Protein 2G2Q (pdb70)

Solvent-accessible surface area: 23350 Å² total

Sequence (337 aa):
KNVLIIFGKPYCSICENVSDAVEELKSEYDILHVDILSFFLKDGDSSRGTLIGNFAAHLSNYIVSIFKYNPQTKQAFVDINKSLDFTKTDKSLVNLEILKSEIEKATYGVWPKNVLIIFGKPYCSICENVSDAVEELKSEYDILHVDILSFFLKDGDSSLGDVKRGTLIGNFAAHLSNYIVSIFKYNPQTKQAFVDINKSLDFTKTDKSLVNLEILKSEIEKATYGVWPPKNVLIIFGKPYCSICENVSDAVEELKSEYDILHVDILSFFLKDGTLIGNFAAHLSNYIVSIFKYNPQTKQAFVDINKSLDFTKTDKSLVNLEILKSEIEKATYGVWP

Secondary structure (P-SEA, 3-state):
cbbbbbbcccccaaaaaaaaaaaaacccbbbbbbbbcccccccccccccaaaaaaaaaacccbbbbbbbbcccccccccccccccccccccccccaaaaaaaaaabbbbbcc/cbbbbbbcccccaaaaaaaaaaaaacccbbbbbbbbcbbbbbcccccccccaaaaaaaaaaaaccccbbbbbbbbccccccccccccccccccccccccaaaaaaaaaaabbbbbbcc/cbbbbbbcccccaaaaaaaaaacccccccbbbbbbbccccccccaaaaaaaaaacccbbbbbbbccccccccccccccccccccccccccaaaaaaaaaaccccccc

Structure (mmCIF, N/CA/C/O backbone):
data_2G2Q
#
_entry.id   2G2Q
#
_cell.length_a   72.594
_cell.length_b   72.594
_cell.length_c   136.726
_cell.angle_alpha   90.00
_cell.angle_beta   90.00
_cell.angle_gamma   90.00
#
_symmetry.space_group_name_H-M   'P 41 21 2'
#
loop_
_entity.id
_entity.type
_entity.pdbx_description
1 polymer Glutaredoxin-2
2 non-polymer 'SULFATE ION'
3 water water
#
loop_
_atom_site.group_PDB
_atom_site.id
_atom_site.type_symbol
_atom_site.label_atom_id
_atom_site.label_alt_id
_atom_site.label_comp_id
_atom_site.label_asym_id
_atom_site.label_entity_id
_atom_site.label_seq_id
_atom_site.pdbx_PDB_ins_code
_atom_site.Cartn_x
_atom_site.Cartn_y
_atom_site.Cartn_z
_atom_site.occupancy
_atom_site.B_iso_or_equiv
_atom_site.auth_seq_id
_atom_site.auth_comp_id
_atom_site.auth_asym_id
_atom_site.auth_atom_id
_atom_site.pdbx_PDB_model_num
ATOM 9 N N . LYS A 1 2 ? 49.022 30.775 58.874 1.00 39.10 2 LYS A N 1
ATOM 10 C CA . LYS A 1 2 ? 47.609 30.430 58.801 1.00 36.95 2 LYS A CA 1
ATOM 11 C C . LYS A 1 2 ? 47.250 29.937 57.412 1.00 35.69 2 LYS A C 1
ATOM 12 O O . LYS A 1 2 ? 47.822 30.358 56.412 1.00 35.79 2 LYS A O 1
ATOM 18 N N . ASN A 1 3 ? 46.327 28.999 57.356 1.00 33.97 3 ASN A N 1
ATOM 19 C CA . ASN A 1 3 ? 45.778 28.615 56.089 1.00 32.42 3 ASN A CA 1
ATOM 20 C C . ASN A 1 3 ? 44.690 29.624 55.719 1.00 31.59 3 ASN A C 1
ATOM 21 O O . ASN A 1 3 ? 44.204 30.368 56.573 1.00 31.44 3 ASN A O 1
ATOM 26 N N . VAL A 1 4 ? 44.330 29.661 54.443 1.00 30.60 4 VAL A N 1
ATOM 27 C CA . VAL A 1 4 ? 43.389 30.641 53.931 1.00 29.74 4 VAL A CA 1
ATOM 28 C C . VAL A 1 4 ? 42.066 29.970 53.535 1.00 29.54 4 VAL A C 1
ATOM 29 O O . VAL A 1 4 ? 42.057 28.990 52.783 1.00 29.60 4 VAL A O 1
ATOM 33 N N . LEU A 1 5 ? 40.959 30.480 54.069 1.00 28.99 5 LEU A N 1
ATOM 34 C CA . LEU A 1 5 ? 39.634 30.159 53.552 1.00 28.85 5 LEU A CA 1
ATOM 35 C C . LEU A 1 5 ? 39.271 31.158 52.453 1.00 29.09 5 LEU A C 1
ATOM 36 O O . LEU A 1 5 ? 39.424 32.368 52.637 1.00 28.85 5 LEU A O 1
ATOM 41 N N . ILE A 1 6 ? 38.821 30.634 51.311 1.00 28.79 6 ILE A N 1
ATOM 42 C CA . ILE A 1 6 ? 38.379 31.453 50.194 1.00 28.59 6 ILE A CA 1
ATOM 43 C C . ILE A 1 6 ? 36.897 31.230 50.011 1.00 28.62 6 ILE A C 1
ATOM 44 O O . ILE A 1 6 ? 36.450 30.118 49.698 1.00 29.02 6 ILE A O 1
ATOM 49 N N . ILE A 1 7 ? 36.140 32.296 50.233 1.00 28.13 7 ILE A N 1
ATOM 50 C CA . ILE A 1 7 ? 34.691 32.274 50.121 1.00 27.39 7 ILE A CA 1
ATOM 51 C C . ILE A 1 7 ? 34.184 32.960 48.837 1.00 27.39 7 ILE A C 1
ATOM 52 O O . ILE A 1 7 ? 34.435 34.137 48.617 1.00 26.81 7 ILE A O 1
ATOM 57 N N . PHE A 1 8 ? 33.480 32.191 48.009 1.00 27.59 8 PHE A N 1
ATOM 58 C CA . PHE A 1 8 ? 32.815 32.683 46.814 1.00 28.03 8 PHE A CA 1
ATOM 59 C C . PHE A 1 8 ? 31.338 32.872 47.078 1.00 28.31 8 PHE A C 1
ATOM 60 O O . PHE A 1 8 ? 30.696 32.014 47.671 1.00 28.38 8 PHE A O 1
ATOM 68 N N . GLY A 1 9 ? 30.794 33.989 46.603 1.00 28.86 9 GLY A N 1
ATOM 69 C CA . GLY A 1 9 ? 29.349 34.238 46.598 1.00 28.50 9 GLY A CA 1
ATOM 70 C C . GLY A 1 9 ? 29.054 35.599 45.982 1.00 28.60 9 GLY A C 1
ATOM 71 O O . GLY A 1 9 ? 29.970 36.346 45.690 1.00 27.91 9 GLY A O 1
ATOM 72 N N . LYS A 1 10 ? 27.778 35.915 45.769 1.00 29.53 10 LYS A N 1
ATOM 73 C CA . LYS A 1 10 ? 27.381 37.276 45.392 1.00 30.70 10 LYS A CA 1
ATOM 74 C C . LYS A 1 10 ? 27.631 38.253 46.526 1.00 31.26 10 LYS A C 1
ATOM 75 O O . LYS A 1 10 ? 27.359 37.940 47.693 1.00 31.56 10 LYS A O 1
ATOM 81 N N . PRO A 1 11 ? 28.165 39.437 46.192 1.00 31.69 11 PRO A N 1
ATOM 82 C CA . PRO A 1 11 ? 28.314 40.483 47.185 1.00 31.88 11 PRO A CA 1
ATOM 83 C C . PRO A 1 11 ? 26.933 41.049 47.521 1.00 32.52 11 PRO A C 1
ATOM 84 O O . PRO A 1 11 ? 26.006 40.967 46.702 1.00 32.53 11 PRO A O 1
ATOM 88 N N . TYR A 1 12 ? 26.802 41.632 48.706 1.00 33.41 12 TYR A N 1
ATOM 89 C CA . TYR A 1 12 ? 25.591 42.350 49.092 1.00 34.59 12 TYR A CA 1
ATOM 90 C C . TYR A 1 12 ? 24.339 41.477 49.088 1.00 34.72 12 TYR A C 1
ATOM 91 O O . TYR A 1 12 ? 23.277 41.897 48.663 1.00 35.01 12 TYR A O 1
ATOM 100 N N . CYS A 1 13 ? 24.472 40.250 49.562 1.00 35.28 13 CYS A N 1
ATOM 101 C CA . CYS A 1 13 ? 23.300 39.443 49.816 1.00 36.74 13 CYS A CA 1
ATOM 102 C C . CYS A 1 13 ? 23.416 38.679 51.133 1.00 36.01 13 CYS A C 1
ATOM 103 O O . CYS A 1 13 ? 24.506 38.308 51.573 1.00 35.13 13 CYS A O 1
ATOM 106 N N . SER A 1 14 ? 22.261 38.477 51.753 1.00 36.15 14 SER A N 1
ATOM 107 C CA . SER A 1 14 ? 22.155 37.937 53.103 1.00 36.44 14 SER A CA 1
ATOM 108 C C . SER A 1 14 ? 22.867 36.603 53.320 1.00 36.36 14 SER A C 1
ATOM 109 O O . SER A 1 14 ? 23.523 36.412 54.346 1.00 36.37 14 SER A O 1
ATOM 112 N N . ILE A 1 15 ? 22.745 35.696 52.356 1.00 36.28 15 ILE A N 1
ATOM 113 C CA . ILE A 1 15 ? 23.255 34.345 52.518 1.00 36.77 15 ILE A CA 1
ATOM 114 C C . ILE A 1 15 ? 24.779 34.345 52.608 1.00 36.87 15 ILE A C 1
ATOM 115 O O . ILE A 1 15 ? 25.345 33.909 53.605 1.00 37.05 15 ILE A O 1
ATOM 120 N N . CYS A 1 16 ? 25.441 34.879 51.596 1.00 37.46 16 CYS A N 1
ATOM 121 C CA . CYS A 1 16 ? 26.893 34.926 51.625 1.00 36.70 16 CYS A CA 1
ATOM 122 C C . CYS A 1 16 ? 27.416 35.762 52.803 1.00 35.58 16 CYS A C 1
ATOM 123 O O . CYS A 1 16 ? 28.405 35.385 53.439 1.00 36.00 16 CYS A O 1
ATOM 126 N N . GLU A 1 17 ? 26.729 36.861 53.113 1.00 34.18 17 GLU A N 1
ATOM 127 C CA . GLU A 1 17 ? 27.020 37.678 54.291 1.00 33.00 17 GLU A CA 1
ATOM 128 C C . GLU A 1 17 ? 26.928 36.932 55.622 1.00 33.07 17 GLU A C 1
ATOM 129 O O . GLU A 1 17 ? 27.828 37.052 56.459 1.00 32.78 17 GLU A O 1
ATOM 135 N N . ASN A 1 18 ? 25.859 36.159 55.826 1.00 32.67 18 ASN A N 1
ATOM 136 C CA . ASN A 1 18 ? 25.753 35.350 57.053 1.00 32.47 18 ASN A CA 1
ATOM 137 C C . ASN A 1 18 ? 26.809 34.256 57.150 1.00 31.41 18 ASN A C 1
ATOM 138 O O . ASN A 1 18 ? 27.325 33.971 58.222 1.00 30.79 18 ASN A O 1
ATOM 143 N N . VAL A 1 19 ? 27.144 33.664 56.019 1.00 31.20 19 VAL A N 1
ATOM 144 C CA . VAL A 1 19 ? 28.217 32.688 55.991 1.00 31.53 19 VAL A CA 1
ATOM 145 C C . VAL A 1 19 ? 29.573 33.332 56.319 1.00 31.77 19 VAL A C 1
ATOM 146 O O . VAL A 1 19 ? 30.265 32.854 57.208 1.00 32.01 19 VAL A O 1
ATOM 150 N N . SER A 1 20 ? 29.929 34.431 55.644 1.00 32.14 20 SER A N 1
ATOM 151 C CA . SER A 1 20 ? 31.151 35.176 55.988 1.00 32.75 20 SER A CA 1
ATOM 152 C C . SER A 1 20 ? 31.213 35.556 57.454 1.00 32.73 20 SER A C 1
ATOM 153 O O . SER A 1 20 ? 32.275 35.452 58.078 1.00 33.28 20 SER A O 1
ATOM 156 N N . ASP A 1 21 ? 30.086 36.016 57.994 1.00 32.61 21 ASP A N 1
ATOM 157 C CA . ASP A 1 21 ? 29.992 36.374 59.403 1.00 32.94 21 ASP A CA 1
ATOM 158 C C . ASP A 1 21 ? 30.395 35.234 60.316 1.00 32.94 21 ASP A C 1
ATOM 159 O O . ASP A 1 21 ? 31.208 35.424 61.219 1.00 32.79 21 ASP A O 1
ATOM 164 N N . ALA A 1 22 ? 29.826 34.055 60.061 1.00 33.05 22 ALA A N 1
ATOM 165 C CA . ALA A 1 22 ? 30.126 32.850 60.818 1.00 33.00 22 ALA A CA 1
ATOM 166 C C . ALA A 1 22 ? 31.600 32.507 60.666 1.00 33.24 22 ALA A C 1
ATOM 167 O O . ALA A 1 22 ? 32.279 32.176 61.642 1.00 33.22 22 ALA A O 1
ATOM 169 N N . VAL A 1 23 ? 32.092 32.604 59.437 1.00 33.42 23 VAL A N 1
ATOM 170 C CA . VAL A 1 23 ? 33.481 32.268 59.152 1.00 34.10 23 VAL A CA 1
ATOM 171 C C . VAL A 1 23 ? 34.464 33.252 59.818 1.00 34.37 23 VAL A C 1
ATOM 172 O O . VAL A 1 23 ? 35.603 32.885 60.122 1.00 34.38 23 VAL A O 1
ATOM 176 N N . GLU A 1 24 ? 34.001 34.473 60.093 1.00 34.74 24 GLU A N 1
ATOM 177 C CA . GLU A 1 24 ? 34.819 35.472 60.793 1.00 35.21 24 GLU A CA 1
ATOM 178 C C . GLU A 1 24 ? 35.175 35.065 62.219 1.00 34.99 24 GLU A C 1
ATOM 179 O O . GLU A 1 24 ? 36.210 35.476 62.750 1.00 34.97 24 GLU A O 1
ATOM 185 N N . GLU A 1 25 ? 34.322 34.256 62.839 1.00 34.79 25 GLU A N 1
ATOM 186 C CA . GLU A 1 25 ? 34.579 33.793 64.199 1.00 34.54 25 GLU A CA 1
ATOM 187 C C . GLU A 1 25 ? 35.769 32.828 64.253 1.00 33.99 25 GLU A C 1
ATOM 188 O O . GLU A 1 25 ? 36.261 32.492 65.321 1.00 34.03 25 GLU A O 1
ATOM 194 N N . LEU A 1 26 ? 36.247 32.422 63.083 1.00 33.83 26 LEU A N 1
ATOM 195 C CA . LEU A 1 26 ? 37.409 31.539 62.972 1.00 33.22 26 LEU A CA 1
ATOM 196 C C . LEU A 1 26 ? 38.669 32.286 62.505 1.00 32.93 26 LEU A C 1
ATOM 197 O O . LEU A 1 26 ? 39.629 31.651 62.064 1.00 33.05 26 LEU A O 1
ATOM 202 N N . LYS A 1 27 ? 38.669 33.619 62.622 1.00 32.78 27 LYS A N 1
ATOM 203 C CA . LYS A 1 27 ? 39.804 34.476 62.185 1.00 32.72 27 LYS A CA 1
ATOM 204 C C . LYS A 1 27 ? 41.126 34.260 62.928 1.00 32.78 27 LYS A C 1
ATOM 205 O O . LYS A 1 27 ? 42.201 34.613 62.421 1.00 32.85 27 LYS A O 1
ATOM 211 N N . SER A 1 28 ? 41.055 33.709 64.133 1.00 32.76 28 SER A N 1
ATOM 212 C CA . SER A 1 28 ? 42.265 33.428 64.878 1.00 33.01 28 SER A CA 1
ATOM 213 C C . SER A 1 28 ? 42.918 32.166 64.320 1.00 32.90 28 SER A C 1
ATOM 214 O O . SER A 1 28 ? 44.050 31.845 64.653 1.00 32.75 28 SER A O 1
ATOM 217 N N . GLU A 1 29 ? 42.198 31.470 63.446 1.00 33.04 29 GLU A N 1
ATOM 218 C CA . GLU A 1 29 ? 42.670 30.213 62.888 1.00 33.27 29 GLU A CA 1
ATOM 219 C C . GLU A 1 29 ? 42.975 30.319 61.393 1.00 32.56 29 GLU A C 1
ATOM 220 O O . GLU A 1 29 ? 43.939 29.727 60.907 1.00 32.72 29 GLU A O 1
ATOM 226 N N . TYR A 1 30 ? 42.160 31.070 60.663 1.00 31.94 30 TYR A N 1
ATOM 227 C CA . TYR A 1 30 ? 42.362 31.203 59.225 1.00 31.37 30 TYR A CA 1
ATOM 228 C C . TYR A 1 30 ? 42.359 32.644 58.769 1.00 31.38 30 TYR A C 1
ATOM 229 O O . TYR A 1 30 ? 41.609 33.471 59.298 1.00 31.04 30 TYR A O 1
ATOM 238 N N . ASP A 1 31 ? 43.200 32.937 57.780 1.00 31.47 31 ASP A N 1
ATOM 239 C CA . ASP A 1 31 ? 43.018 34.128 56.950 1.00 31.72 31 ASP A CA 1
ATOM 240 C C . ASP A 1 31 ? 41.798 33.894 56.046 1.00 31.69 31 ASP A C 1
ATOM 241 O O . ASP A 1 31 ? 41.507 32.764 55.656 1.00 31.43 31 ASP A O 1
ATOM 246 N N . ILE A 1 32 ? 41.084 34.969 55.732 1.00 31.71 32 ILE A N 1
ATOM 247 C CA . ILE A 1 32 ? 39.849 34.889 54.953 1.00 31.47 32 ILE A CA 1
ATOM 248 C C . ILE A 1 32 ? 39.928 35.822 53.751 1.00 31.17 32 ILE A C 1
ATOM 249 O O . ILE A 1 32 ? 40.362 36.976 53.876 1.00 31.02 32 ILE A O 1
ATOM 254 N N . LEU A 1 33 ? 39.523 35.305 52.594 1.00 30.61 33 LEU A N 1
ATOM 255 C CA . LEU A 1 33 ? 39.425 36.100 51.385 1.00 30.77 33 LEU A CA 1
ATOM 256 C C . LEU A 1 33 ? 38.089 35.840 50.728 1.00 30.42 33 LEU A C 1
ATOM 257 O O . LEU A 1 33 ? 37.562 34.717 50.805 1.00 29.93 33 LEU A O 1
ATOM 262 N N . HIS A 1 34 ? 37.568 36.895 50.094 1.00 29.84 34 HIS A N 1
ATOM 263 C CA . HIS A 1 34 ? 36.278 36.902 49.411 1.00 30.05 34 HIS A CA 1
ATOM 264 C C . HIS A 1 34 ? 36.470 37.105 47.938 1.00 29.84 34 HIS A C 1
ATOM 265 O O . HIS A 1 34 ? 37.090 38.086 47.506 1.00 29.34 34 HIS A O 1
ATOM 272 N N . VAL A 1 35 ? 35.925 36.177 47.167 1.00 29.61 35 VAL A N 1
ATOM 273 C CA . VAL A 1 35 ? 35.780 36.395 45.742 1.00 29.72 35 VAL A CA 1
ATOM 274 C C . VAL A 1 35 ? 34.309 36.707 45.505 1.00 29.77 35 VAL A C 1
ATOM 275 O O . VAL A 1 35 ? 33.424 35.923 45.858 1.00 30.25 35 VAL A O 1
ATOM 279 N N . ASP A 1 36 ? 34.051 37.888 44.963 1.00 29.62 36 ASP A N 1
ATOM 280 C CA . ASP A 1 36 ? 32.700 38.274 44.620 1.00 29.68 36 ASP A CA 1
ATOM 281 C C . ASP A 1 36 ? 32.356 37.726 43.255 1.00 29.27 36 ASP A C 1
ATOM 282 O O . ASP A 1 36 ? 33.141 37.843 42.310 1.00 29.55 36 ASP A O 1
ATOM 287 N N . ILE A 1 37 ? 31.182 37.123 43.159 1.00 28.45 37 ILE A N 1
ATOM 288 C CA . ILE A 1 37 ? 30.645 36.730 41.885 1.00 27.82 37 ILE A CA 1
ATOM 289 C C . ILE A 1 37 ? 29.763 37.860 41.395 1.00 27.34 37 ILE A C 1
ATOM 290 O O . ILE A 1 37 ? 28.758 38.164 42.021 1.00 27.19 37 ILE A O 1
ATOM 295 N N . LEU A 1 38 ? 30.139 38.472 40.275 1.00 26.77 38 LEU A N 1
ATOM 296 C CA . LEU A 1 38 ? 29.496 39.705 39.827 1.00 26.41 38 LEU A CA 1
ATOM 297 C C . LEU A 1 38 ? 28.522 39.560 38.667 1.00 25.55 38 LEU A C 1
ATOM 298 O O . LEU A 1 38 ? 27.831 40.507 38.317 1.00 25.73 38 LEU A O 1
ATOM 303 N N . SER A 1 39 ? 28.474 38.396 38.052 1.00 25.22 39 SER A N 1
ATOM 304 C CA . SER A 1 39 ? 27.845 38.307 36.759 1.00 25.20 39 SER A CA 1
ATOM 305 C C . SER A 1 39 ? 27.287 36.940 36.429 1.00 25.50 39 SER A C 1
ATOM 306 O O . SER A 1 39 ? 28.005 35.956 36.486 1.00 24.96 39 SER A O 1
ATOM 309 N N . PHE A 1 40 ? 26.011 36.904 36.046 1.00 26.50 40 PHE A N 1
ATOM 310 C CA . PHE A 1 40 ? 25.322 35.651 35.712 1.00 27.50 40 PHE A CA 1
ATOM 311 C C . PHE A 1 40 ? 24.674 35.756 34.347 1.00 28.18 40 PHE A C 1
ATOM 312 O O . PHE A 1 40 ? 24.172 36.830 33.950 1.00 28.45 40 PHE A O 1
ATOM 320 N N . PHE A 1 41 ? 24.707 34.642 33.616 1.00 28.18 41 PHE A N 1
ATOM 321 C CA . PHE A 1 41 ? 24.112 34.589 32.287 1.00 28.19 41 PHE A CA 1
ATOM 322 C C . PHE A 1 41 ? 23.452 33.225 32.077 1.00 28.26 41 PHE A C 1
ATOM 323 O O . PHE A 1 41 ? 24.103 32.168 32.159 1.00 27.16 41 PHE A O 1
ATOM 331 N N . LEU A 1 42 ? 22.150 33.266 31.826 1.00 28.58 42 LEU A N 1
ATOM 332 C CA . LEU A 1 42 ? 21.395 32.065 31.534 1.00 29.70 42 LEU A CA 1
ATOM 333 C C . LEU A 1 42 ? 21.589 31.729 30.065 1.00 30.47 42 LEU A C 1
ATOM 334 O O . LEU A 1 42 ? 21.096 32.455 29.203 1.00 30.40 42 LEU A O 1
ATOM 339 N N . LYS A 1 43 ? 22.320 30.633 29.814 1.00 32.28 43 LYS A N 1
ATOM 340 C CA . LYS A 1 43 ? 22.753 30.173 28.478 1.00 34.01 43 LYS A CA 1
ATOM 341 C C . LYS A 1 43 ? 21.720 30.419 27.410 1.00 35.04 43 LYS A C 1
ATOM 342 O O . LYS A 1 43 ? 20.539 30.143 27.621 1.00 35.42 43 LYS A O 1
ATOM 348 N N . ASP A 1 44 ? 22.173 30.933 26.265 1.00 36.33 44 ASP A N 1
ATOM 349 C CA . ASP A 1 44 ? 21.280 31.336 25.187 1.00 37.98 44 ASP A CA 1
ATOM 350 C C . ASP A 1 44 ? 20.318 30.215 24.774 1.00 38.76 44 ASP A C 1
ATOM 351 O O . ASP A 1 44 ? 19.128 30.465 24.529 1.00 38.80 44 ASP A O 1
ATOM 356 N N . GLY A 1 45 ? 20.843 28.989 24.702 1.00 39.61 45 GLY A N 1
ATOM 357 C CA . GLY A 1 45 ? 20.068 27.822 24.271 1.00 40.67 45 GLY A CA 1
ATOM 358 C C . GLY A 1 45 ? 18.947 27.449 25.226 1.00 41.26 45 GLY A C 1
ATOM 359 O O . GLY A 1 45 ? 17.833 27.112 24.795 1.00 41.29 45 GLY A O 1
ATOM 360 N N . ASP A 1 46 ? 19.252 27.522 26.521 1.00 41.85 46 ASP A N 1
ATOM 361 C CA . ASP A 1 46 ? 18.293 27.259 27.598 1.00 42.71 46 ASP A CA 1
ATOM 362 C C . ASP A 1 46 ? 17.186 28.309 27.658 1.00 43.41 46 ASP A C 1
ATOM 363 O O . ASP A 1 46 ? 16.070 28.017 28.091 1.00 43.49 46 ASP A O 1
ATOM 368 N N . SER A 1 47 ? 17.505 29.521 27.205 1.00 44.44 47 SER A N 1
ATOM 369 C CA . SER A 1 47 ? 16.545 30.623 27.115 1.00 45.44 47 SER A CA 1
ATOM 370 C C . SER A 1 47 ? 15.539 30.458 25.979 1.00 46.10 47 SER A C 1
ATOM 371 O O . SER A 1 47 ? 14.693 31.333 25.773 1.00 46.39 47 SER A O 1
ATOM 374 N N . SER A 1 48 ? 15.633 29.357 25.232 1.00 47.01 48 SER A N 1
ATOM 375 C CA . SER A 1 48 ? 14.705 29.108 24.118 1.00 47.84 48 SER A CA 1
ATOM 376 C C . SER A 1 48 ? 13.489 28.257 24.494 1.00 48.43 48 SER A C 1
ATOM 377 O O . SER A 1 48 ? 12.484 28.269 23.787 1.00 48.53 48 SER A O 1
ATOM 388 N N . ARG A 1 55 ? 6.599 24.947 31.613 1.00 44.58 55 ARG A N 1
ATOM 389 C CA . ARG A 1 55 ? 5.826 25.725 32.577 1.00 44.71 55 ARG A CA 1
ATOM 390 C C . ARG A 1 55 ? 5.647 27.164 32.082 1.00 44.59 55 ARG A C 1
ATOM 391 O O . ARG A 1 55 ? 4.906 27.425 31.123 1.00 44.27 55 ARG A O 1
ATOM 399 N N . GLY A 1 56 ? 6.323 28.088 32.758 1.00 44.54 56 GLY A N 1
ATOM 400 C CA . GLY A 1 56 ? 6.478 29.463 32.294 1.00 44.45 56 GLY A CA 1
ATOM 401 C C . GLY A 1 56 ? 7.896 29.859 32.639 1.00 44.22 56 GLY A C 1
ATOM 402 O O . GLY A 1 56 ? 8.509 29.241 33.514 1.00 44.28 56 GLY A O 1
ATOM 403 N N . THR A 1 57 ? 8.417 30.883 31.957 1.00 44.06 57 THR A N 1
ATOM 404 C CA . THR A 1 57 ? 9.772 31.401 32.209 1.00 43.50 57 THR A CA 1
ATOM 405 C C . THR A 1 57 ? 9.948 31.916 33.644 1.00 43.00 57 THR A C 1
ATOM 406 O O . THR A 1 57 ? 11.041 32.353 34.034 1.00 42.76 57 THR A O 1
ATOM 410 N N . LEU A 1 58 ? 8.868 31.843 34.426 1.00 42.18 58 LEU A N 1
ATOM 411 C CA . LEU A 1 58 ? 8.931 32.035 35.873 1.00 41.40 58 LEU A CA 1
ATOM 412 C C . LEU A 1 58 ? 10.074 31.202 36.464 1.00 40.76 58 LEU A C 1
ATOM 413 O O . LEU A 1 58 ? 10.654 31.563 37.496 1.00 41.05 58 LEU A O 1
ATOM 418 N N . ILE A 1 59 ? 10.390 30.089 35.798 1.00 39.62 59 ILE A N 1
ATOM 419 C CA . ILE A 1 59 ? 11.493 29.216 36.206 1.00 38.20 59 ILE A CA 1
ATOM 420 C C . ILE A 1 59 ? 12.837 29.861 35.847 1.00 37.04 59 ILE A C 1
ATOM 421 O O . ILE A 1 59 ? 13.848 29.622 36.522 1.00 36.87 59 ILE A O 1
ATOM 426 N N . GLY A 1 60 ? 12.830 30.694 34.803 1.00 35.63 60 GLY A N 1
ATOM 427 C CA . GLY A 1 60 ? 14.000 31.481 34.409 1.00 34.01 60 GLY A CA 1
ATOM 428 C C . GLY A 1 60 ? 14.395 32.480 35.482 1.00 33.45 60 GLY A C 1
ATOM 429 O O . GLY A 1 60 ? 15.550 32.499 35.915 1.00 33.96 60 GLY A O 1
ATOM 430 N N . ASN A 1 61 ? 13.437 33.302 35.917 1.00 32.71 61 ASN A N 1
ATOM 431 C CA . ASN A 1 61 ? 13.620 34.221 37.048 1.00 32.04 61 ASN A CA 1
ATOM 432 C C . ASN A 1 61 ? 14.008 33.463 38.302 1.00 31.78 61 ASN A C 1
ATOM 433 O O . ASN A 1 61 ? 14.808 33.943 39.104 1.00 31.47 61 ASN A O 1
ATOM 438 N N . PHE A 1 62 ? 13.412 32.289 38.482 1.00 31.95 62 PHE A N 1
ATOM 439 C CA . PHE A 1 62 ? 13.731 31.456 39.626 1.00 32.45 62 PHE A CA 1
ATOM 440 C C . PHE A 1 62 ? 15.217 31.116 39.613 1.00 32.25 62 PHE A C 1
ATOM 441 O O . PHE A 1 62 ? 15.932 31.431 40.565 1.00 32.81 62 PHE A O 1
ATOM 449 N N . ALA A 1 63 ? 15.694 30.525 38.520 1.00 32.01 63 ALA A N 1
ATOM 450 C CA . ALA A 1 63 ? 17.129 30.215 38.375 1.00 31.71 63 ALA A CA 1
ATOM 451 C C . ALA A 1 63 ? 18.021 31.444 38.548 1.00 31.25 63 ALA A C 1
ATOM 452 O O . ALA A 1 63 ? 19.139 31.341 39.047 1.00 31.65 63 ALA A O 1
ATOM 454 N N . ALA A 1 64 ? 17.534 32.608 38.143 1.00 30.83 64 ALA A N 1
ATOM 455 C CA . ALA A 1 64 ? 18.280 33.843 38.376 1.00 30.48 64 ALA A CA 1
ATOM 456 C C . ALA A 1 64 ? 18.383 34.104 39.871 1.00 30.44 64 ALA A C 1
ATOM 457 O O . ALA A 1 64 ? 19.467 34.347 40.370 1.00 30.47 64 ALA A O 1
ATOM 459 N N . HIS A 1 65 ? 17.248 33.999 40.563 1.00 30.73 65 HIS A N 1
ATOM 460 C CA . HIS A 1 65 ? 17.111 34.186 42.014 1.00 31.34 65 HIS A CA 1
ATOM 461 C C . HIS A 1 65 ? 17.948 33.211 42.870 1.00 30.52 65 HIS A C 1
ATOM 462 O O . HIS A 1 65 ? 18.369 33.547 43.988 1.00 30.40 65 HIS A O 1
ATOM 469 N N . LEU A 1 66 ? 18.220 32.019 42.349 1.00 29.60 66 LEU A N 1
ATOM 470 C CA . LEU A 1 66 ? 19.090 31.071 43.064 1.00 28.82 66 LEU A CA 1
ATOM 471 C C . LEU A 1 66 ? 20.550 31.530 43.143 1.00 28.52 66 LEU A C 1
ATOM 472 O O . LEU A 1 66 ? 21.321 31.035 43.992 1.00 27.97 66 LEU A O 1
ATOM 477 N N . SER A 1 67 ? 20.927 32.480 42.284 1.00 27.58 67 SER A N 1
ATOM 478 C CA . SER A 1 67 ? 22.262 33.082 42.369 1.00 27.85 67 SER A CA 1
ATOM 479 C C . SER A 1 67 ? 22.551 33.608 43.774 1.00 28.01 67 SER A C 1
ATOM 480 O O . SER A 1 67 ? 23.692 33.665 44.202 1.00 27.85 67 SER A O 1
ATOM 483 N N . ASN A 1 68 ? 21.499 33.995 44.479 1.00 28.87 68 ASN A N 1
ATOM 484 C CA . ASN A 1 68 ? 21.611 34.488 45.852 1.00 29.56 68 ASN A CA 1
ATOM 485 C C . ASN A 1 68 ? 22.017 33.434 46.838 1.00 29.91 68 ASN A C 1
ATOM 486 O O . ASN A 1 68 ? 22.360 33.772 47.959 1.00 30.72 68 ASN A O 1
ATOM 491 N N . TYR A 1 69 ? 21.976 32.169 46.421 1.00 29.87 69 TYR A N 1
ATOM 492 C CA . TYR A 1 69 ? 22.262 31.046 47.313 1.00 30.32 69 TYR A CA 1
ATOM 493 C C . TYR A 1 69 ? 23.481 30.251 46.888 1.00 30.47 69 TYR A C 1
ATOM 494 O O . TYR A 1 69 ? 23.624 29.111 47.292 1.00 30.44 69 TYR A O 1
ATOM 503 N N . ILE A 1 70 ? 24.295 30.824 46.004 1.00 31.20 70 ILE A N 1
ATOM 504 C CA . ILE A 1 70 ? 25.587 30.269 45.651 1.00 31.83 70 ILE A CA 1
ATOM 505 C C . ILE A 1 70 ? 26.549 30.661 46.765 1.00 32.15 70 ILE A C 1
ATOM 506 O O . ILE A 1 70 ? 26.760 31.855 47.033 1.00 31.99 70 ILE A O 1
ATOM 511 N N . VAL A 1 71 ? 27.116 29.673 47.436 1.00 32.47 71 VAL A N 1
ATOM 512 C CA . VAL A 1 71 ? 28.259 29.947 48.306 1.00 32.98 71 VAL A CA 1
ATOM 513 C C . VAL A 1 71 ? 29.177 28.742 48.360 1.00 32.97 71 VAL A C 1
ATOM 514 O O . VAL A 1 71 ? 28.735 27.614 48.579 1.00 33.61 71 VAL A O 1
ATOM 518 N N . SER A 1 72 ? 30.452 28.988 48.110 1.00 32.54 72 SER A N 1
ATOM 519 C CA . SER A 1 72 ? 31.446 27.950 48.172 1.00 32.52 72 SER A CA 1
ATOM 520 C C . SER A 1 72 ? 32.657 28.406 48.968 1.00 31.52 72 SER A C 1
ATOM 521 O O . SER A 1 72 ? 33.103 29.556 48.854 1.00 31.41 72 SER A O 1
ATOM 524 N N . ILE A 1 73 ? 33.191 27.479 49.754 1.00 30.76 73 ILE A N 1
ATOM 525 C CA . ILE A 1 73 ? 34.372 27.698 50.569 1.00 30.09 73 ILE A CA 1
ATOM 526 C C . ILE A 1 73 ? 35.511 26.722 50.190 1.00 29.56 73 ILE A C 1
ATOM 527 O O . ILE A 1 73 ? 35.324 25.507 50.115 1.00 29.05 73 ILE A O 1
ATOM 532 N N . PHE A 1 74 ? 36.683 27.290 49.953 1.00 28.60 74 PHE A N 1
ATOM 533 C CA . PHE A 1 74 ? 37.888 26.529 49.727 1.00 28.60 74 PHE A CA 1
ATOM 534 C C . PHE A 1 74 ? 38.888 26.824 50.837 1.00 28.78 74 PHE A C 1
ATOM 535 O O . PHE A 1 74 ? 38.847 27.875 51.496 1.00 28.60 74 PHE A O 1
ATOM 543 N N . LYS A 1 75 ? 39.796 25.885 51.026 1.00 28.68 75 LYS A N 1
ATOM 544 C CA . LYS A 1 75 ? 40.795 25.987 52.064 1.00 28.79 75 LYS A CA 1
ATOM 545 C C . LYS A 1 75 ? 42.122 25.882 51.330 1.00 28.39 75 LYS A C 1
ATOM 546 O O . LYS A 1 75 ? 42.406 24.867 50.689 1.00 28.78 75 LYS A O 1
ATOM 552 N N . TYR A 1 76 ? 42.907 26.955 51.376 1.00 28.01 76 TYR A N 1
ATOM 553 C CA . TYR A 1 76 ? 44.213 26.984 50.722 1.00 27.25 76 TYR A CA 1
ATOM 554 C C . TYR A 1 76 ? 45.349 26.983 51.745 1.00 27.21 76 TYR A C 1
ATOM 555 O O . TYR A 1 76 ? 45.352 27.781 52.702 1.00 26.78 76 TYR A O 1
ATOM 564 N N . ASN A 1 77 ? 46.324 26.107 51.524 1.00 27.12 77 ASN A N 1
ATOM 565 C CA . ASN A 1 77 ? 47.522 26.083 52.356 1.00 27.04 77 ASN A CA 1
ATOM 566 C C . ASN A 1 77 ? 48.703 26.701 51.636 1.00 27.32 77 ASN A C 1
ATOM 567 O O . ASN A 1 77 ? 49.319 26.051 50.792 1.00 27.82 77 ASN A O 1
ATOM 572 N N . PRO A 1 78 ? 49.078 27.932 52.024 1.00 27.88 78 PRO A N 1
ATOM 573 C CA . PRO A 1 78 ? 50.097 28.733 51.311 1.00 27.51 78 PRO A CA 1
ATOM 574 C C . PRO A 1 78 ? 51.523 28.155 51.399 1.00 27.68 78 PRO A C 1
ATOM 575 O O . PRO A 1 78 ? 52.398 28.471 50.568 1.00 28.17 78 PRO A O 1
ATOM 579 N N . GLN A 1 79 ? 51.761 27.332 52.404 1.00 27.34 79 GLN A N 1
ATOM 580 C CA . GLN A 1 79 ? 53.071 26.738 52.600 1.00 27.21 79 GLN A CA 1
ATOM 581 C C . GLN A 1 79 ? 53.219 25.458 51.773 1.00 27.00 79 GLN A C 1
ATOM 582 O O . GLN A 1 79 ? 54.221 25.275 51.083 1.00 26.80 79 GLN A O 1
ATOM 588 N N . THR A 1 80 ? 52.234 24.562 51.850 1.00 27.17 80 THR A N 1
ATOM 589 C CA . THR A 1 80 ? 52.240 23.359 51.003 1.00 27.41 80 THR A CA 1
ATOM 590 C C . THR A 1 80 ? 51.760 23.626 49.576 1.00 27.87 80 THR A C 1
ATOM 591 O O . THR A 1 80 ? 52.036 22.839 48.682 1.00 27.89 80 THR A O 1
ATOM 595 N N . LYS A 1 81 ? 51.033 24.723 49.371 1.00 28.53 81 LYS A N 1
ATOM 596 C CA . LYS A 1 81 ? 50.480 25.071 48.056 1.00 29.19 81 LYS A CA 1
ATOM 597 C C . LYS A 1 81 ? 49.405 24.068 47.625 1.00 29.49 81 LYS A C 1
ATOM 598 O O . LYS A 1 81 ? 49.252 23.753 46.441 1.00 29.92 81 LYS A O 1
ATOM 604 N N . GLN A 1 82 ? 48.653 23.579 48.611 1.00 29.68 82 GLN A N 1
ATOM 605 C CA . GLN A 1 82 ? 47.616 22.594 48.385 1.00 29.40 82 GLN A CA 1
ATOM 606 C C . GLN A 1 82 ? 46.291 23.231 48.647 1.00 30.05 82 GLN A C 1
ATOM 607 O O . GLN A 1 82 ? 46.199 24.222 49.370 1.00 29.84 82 GLN A O 1
ATOM 621 N N . ALA A 1 84 ? 41.881 22.580 49.219 1.00 31.68 84 ALA A N 1
ATOM 622 C CA . ALA A 1 84 ? 40.853 21.712 49.742 1.00 32.51 84 ALA A CA 1
ATOM 623 C C . ALA A 1 84 ? 39.453 22.247 49.459 1.00 33.22 84 ALA A C 1
ATOM 624 O O . ALA A 1 84 ? 39.203 23.445 49.564 1.00 33.79 84 ALA A O 1
ATOM 626 N N . PHE A 1 85 ? 38.551 21.340 49.090 1.00 34.02 85 PHE A N 1
ATOM 627 C CA . PHE A 1 85 ? 37.140 21.635 48.875 1.00 34.96 85 PHE A CA 1
ATOM 628 C C . PHE A 1 85 ? 36.317 21.427 50.129 1.00 34.37 85 PHE A C 1
ATOM 629 O O . PHE A 1 85 ? 36.098 20.305 50.517 1.00 34.22 85 PHE A O 1
ATOM 637 N N . VAL A 1 86 ? 35.811 22.484 50.746 1.00 34.06 86 VAL A N 1
ATOM 638 C CA . VAL A 1 86 ? 34.967 22.282 51.927 1.00 33.42 86 VAL A CA 1
ATOM 639 C C . VAL A 1 86 ? 33.525 21.853 51.578 1.00 34.14 86 VAL A C 1
ATOM 640 O O . VAL A 1 86 ? 32.870 22.456 50.715 1.00 33.45 86 VAL A O 1
ATOM 644 N N . ASP A 1 87 ? 33.050 20.799 52.255 1.00 34.95 87 ASP A N 1
ATOM 645 C CA . ASP A 1 87 ? 31.677 20.305 52.106 1.00 35.56 87 ASP A CA 1
ATOM 646 C C . ASP A 1 87 ? 30.725 20.916 53.154 1.00 35.92 87 ASP A C 1
ATOM 647 O O . ASP A 1 87 ? 30.469 20.334 54.220 1.00 35.50 87 ASP A O 1
ATOM 652 N N . ILE A 1 88 ? 30.164 22.070 52.800 1.00 36.25 88 ILE A N 1
ATOM 653 C CA . ILE A 1 88 ? 29.431 22.925 53.741 1.00 36.77 88 ILE A CA 1
ATOM 654 C C . ILE A 1 88 ? 27.913 22.717 53.858 1.00 36.81 88 ILE A C 1
ATOM 655 O O . ILE A 1 88 ? 27.282 23.292 54.746 1.00 36.65 88 ILE A O 1
ATOM 660 N N . ASN A 1 89 ? 27.338 21.906 52.975 1.00 37.07 89 ASN A N 1
ATOM 661 C CA . ASN A 1 89 ? 25.887 21.757 52.904 1.00 37.72 89 ASN A CA 1
ATOM 662 C C . ASN A 1 89 ? 25.206 21.410 54.228 1.00 37.69 89 ASN A C 1
ATOM 663 O O . ASN A 1 89 ? 24.190 22.025 54.580 1.00 37.45 89 ASN A O 1
ATOM 668 N N . LYS A 1 90 ? 25.776 20.443 54.958 1.00 37.39 90 LYS A N 1
ATOM 669 C CA . LYS A 1 90 ? 25.208 19.970 56.234 1.00 36.77 90 LYS A CA 1
ATOM 670 C C . LYS A 1 90 ? 25.139 21.041 57.339 1.00 35.61 90 LYS A C 1
ATOM 671 O O . LYS A 1 90 ? 24.355 20.916 58.272 1.00 35.17 90 LYS A O 1
ATOM 677 N N . SER A 1 91 ? 25.964 22.082 57.224 1.00 34.03 91 SER A N 1
ATOM 678 C CA . SER A 1 91 ? 25.945 23.204 58.157 1.00 32.56 91 SER A CA 1
ATOM 679 C C . SER A 1 91 ? 24.948 24.290 57.735 1.00 32.12 91 SER A C 1
ATOM 680 O O . SER A 1 91 ? 24.732 25.259 58.466 1.00 31.60 91 SER A O 1
ATOM 683 N N . LEU A 1 92 ? 24.351 24.122 56.556 1.00 31.36 92 LEU A N 1
ATOM 684 C CA . LEU A 1 92 ? 23.440 25.118 56.002 1.00 31.18 92 LEU A CA 1
ATOM 685 C C . LEU A 1 92 ? 21.980 24.698 56.070 1.00 30.90 92 LEU A C 1
ATOM 686 O O . LEU A 1 92 ? 21.652 23.542 55.835 1.00 30.84 92 LEU A O 1
ATOM 691 N N . ASP A 1 93 ? 21.112 25.653 56.397 1.00 30.57 93 ASP A N 1
ATOM 692 C CA . ASP A 1 93 ? 19.671 25.469 56.277 1.00 30.32 93 ASP A CA 1
ATOM 693 C C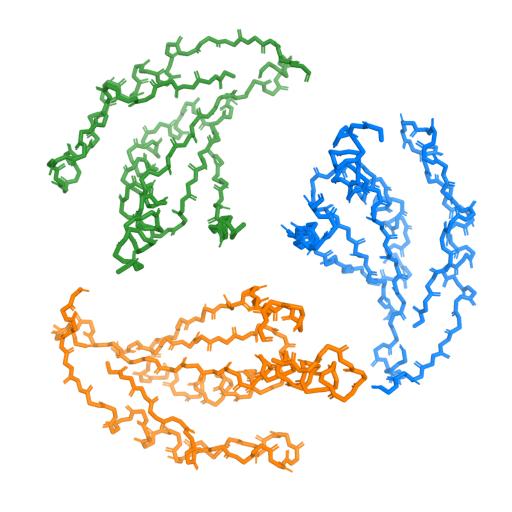 . ASP A 1 93 ? 19.032 26.730 55.685 1.00 29.88 93 ASP A C 1
ATOM 694 O O . ASP A 1 93 ? 18.675 27.656 56.422 1.00 29.38 93 ASP A O 1
ATOM 699 N N . PHE A 1 94 ? 18.873 26.748 54.363 1.00 29.61 94 PHE A N 1
ATOM 700 C CA . PHE A 1 94 ? 18.329 27.924 53.656 1.00 29.92 94 PHE A CA 1
ATOM 701 C C . PHE A 1 94 ? 16.834 28.245 53.952 1.00 30.70 94 PHE A C 1
ATOM 702 O O . PHE A 1 94 ? 16.304 29.281 53.488 1.00 30.33 94 PHE A O 1
ATOM 710 N N . THR A 1 95 ? 16.162 27.365 54.700 1.00 31.17 95 THR A N 1
ATOM 711 C CA . THR A 1 95 ? 14.787 27.630 55.152 1.00 32.33 95 THR A CA 1
ATOM 712 C C . THR A 1 95 ? 14.773 28.621 56.314 1.00 33.39 95 THR A C 1
ATOM 713 O O . THR A 1 95 ? 13.710 28.997 56.784 1.00 33.53 95 THR A O 1
ATOM 717 N N . LYS A 1 96 ? 15.956 29.055 56.751 1.00 34.97 96 LYS A N 1
ATOM 718 C CA . LYS A 1 96 ? 16.093 29.956 57.900 1.00 36.52 96 LYS A CA 1
ATOM 719 C C . LYS A 1 96 ? 16.495 31.366 57.484 1.00 37.80 96 LYS A C 1
ATOM 720 O O . LYS A 1 96 ? 17.206 31.546 56.484 1.00 38.29 96 LYS A O 1
ATOM 726 N N . THR A 1 97 ? 16.056 32.358 58.265 1.00 39.36 97 THR A N 1
ATOM 727 C CA . THR A 1 97 ? 16.465 33.762 58.067 1.00 40.82 97 THR A CA 1
ATOM 728 C C . THR A 1 97 ? 16.996 34.446 59.337 1.00 41.70 97 THR A C 1
ATOM 729 O O . THR A 1 97 ? 16.286 35.246 59.972 1.00 42.00 97 THR A O 1
ATOM 733 N N . ASP A 1 98 ? 18.228 34.090 59.712 1.00 42.40 98 ASP A N 1
ATOM 734 C CA . ASP A 1 98 ? 19.071 34.854 60.661 1.00 43.01 98 ASP A CA 1
ATOM 735 C C . ASP A 1 98 ? 20.435 34.181 60.831 1.00 42.98 98 ASP A C 1
ATOM 736 O O . ASP A 1 98 ? 21.065 33.816 59.838 1.00 43.01 98 ASP A O 1
ATOM 741 N N . LYS A 1 99 ? 20.901 34.033 62.068 1.00 43.05 99 LYS A N 1
ATOM 742 C CA . LYS A 1 99 ? 22.163 33.334 62.322 1.00 42.72 99 LYS A CA 1
ATOM 743 C C . LYS A 1 99 ? 21.989 31.846 62.020 1.00 42.16 99 LYS A C 1
ATOM 744 O O . LYS A 1 99 ? 22.827 31.245 61.331 1.00 42.26 99 LYS A O 1
ATOM 750 N N . SER A 1 100 ? 20.883 31.284 62.529 1.00 41.05 100 SER A N 1
ATOM 751 C CA . SER A 1 100 ? 20.463 29.882 62.330 1.00 40.00 100 SER A CA 1
ATOM 752 C C . SER A 1 100 ? 20.575 29.319 60.904 1.00 38.76 100 SER A C 1
ATOM 753 O O . SER A 1 100 ? 20.414 28.121 60.689 1.00 38.35 100 SER A O 1
ATOM 756 N N . LEU A 1 101 ? 20.796 30.206 59.943 1.00 37.63 101 LEU A N 1
ATOM 757 C CA . LEU A 1 101 ? 21.143 29.842 58.586 1.00 36.84 101 LEU A CA 1
ATOM 758 C C . LEU A 1 101 ? 22.442 29.014 58.581 1.00 36.50 101 LEU A C 1
ATOM 759 O O . LEU A 1 101 ? 22.590 28.064 57.800 1.00 35.52 101 LEU A O 1
ATOM 764 N N . VAL A 1 102 ? 23.377 29.410 59.449 1.00 36.24 102 VAL A N 1
ATOM 765 C CA . VAL A 1 102 ? 24.658 28.739 59.594 1.00 35.96 102 VAL A CA 1
ATOM 766 C C . VAL A 1 102 ? 24.802 28.168 61.002 1.00 35.41 102 VAL A C 1
ATOM 767 O O . VAL A 1 102 ? 24.490 28.823 62.003 1.00 35.85 102 VAL A O 1
ATOM 771 N N . ASN A 1 103 ? 25.260 26.929 61.062 1.00 34.38 103 ASN A N 1
ATOM 772 C CA . ASN A 1 103 ? 25.618 26.299 62.307 1.00 33.30 103 ASN A CA 1
ATOM 773 C C . ASN A 1 103 ? 27.142 26.225 62.358 1.00 33.01 103 ASN A C 1
ATOM 774 O O . ASN A 1 103 ? 27.763 25.455 61.621 1.00 32.91 103 ASN A O 1
ATOM 779 N N . LEU A 1 104 ? 27.734 27.056 63.208 1.00 32.40 104 LEU A N 1
ATOM 780 C CA . LEU A 1 104 ? 29.172 27.267 63.237 1.00 31.95 104 LEU A CA 1
ATOM 781 C C . LEU A 1 104 ? 29.920 25.970 63.558 1.00 31.74 104 LEU A C 1
ATOM 782 O O . LEU A 1 104 ? 30.922 25.630 62.918 1.00 31.42 104 LEU A O 1
ATOM 787 N N . GLU A 1 105 ? 29.420 25.236 64.540 1.00 31.22 105 GLU A N 1
ATOM 788 C CA . GLU A 1 105 ? 30.114 24.046 65.008 1.00 31.09 105 GLU A CA 1
ATOM 789 C C . GLU A 1 105 ? 30.235 22.974 63.915 1.00 30.36 105 GLU A C 1
ATOM 790 O O . GLU A 1 105 ? 31.248 22.278 63.838 1.00 29.91 105 GLU A O 1
ATOM 796 N N . ILE A 1 106 ? 29.220 22.862 63.058 1.00 29.65 106 ILE A N 1
ATOM 797 C CA . ILE A 1 106 ? 29.287 21.926 61.933 1.00 28.96 106 ILE A CA 1
ATOM 798 C C . ILE A 1 106 ? 30.188 22.487 60.835 1.00 28.99 106 ILE A C 1
ATOM 799 O O . ILE A 1 106 ? 30.959 21.747 60.213 1.00 28.75 106 ILE A O 1
ATOM 804 N N . LEU A 1 107 ? 30.103 23.796 60.619 1.00 28.66 107 LEU A N 1
ATOM 805 C CA . LEU A 1 107 ? 30.935 24.451 59.627 1.00 28.86 107 LEU A CA 1
ATOM 806 C C . LEU A 1 107 ? 32.418 24.338 60.010 1.00 29.29 107 LEU A C 1
ATOM 807 O O . LEU A 1 107 ? 33.251 24.015 59.166 1.00 28.71 107 LEU A O 1
ATOM 812 N N . LYS A 1 108 ? 32.733 24.580 61.284 1.00 29.72 108 LYS A N 1
ATOM 813 C CA . LYS A 1 108 ? 34.094 24.418 61.766 1.00 30.55 108 LYS A CA 1
ATOM 814 C C . LYS A 1 108 ? 34.627 23.008 61.470 1.00 30.77 108 LYS A C 1
ATOM 815 O O . LYS A 1 108 ? 35.709 22.865 60.879 1.00 31.05 108 LYS A O 1
ATOM 821 N N . SER A 1 109 ? 33.865 21.986 61.871 1.00 30.62 109 SER A N 1
ATOM 822 C CA . SER A 1 109 ? 34.214 20.586 61.600 1.00 30.71 109 SER A CA 1
ATOM 823 C C . SER A 1 109 ? 34.489 20.344 60.122 1.00 30.94 109 SER A C 1
ATOM 824 O O . SER A 1 109 ? 35.516 19.754 59.779 1.00 30.99 109 SER A O 1
ATOM 827 N N . GLU A 1 110 ? 33.563 20.778 59.261 1.00 30.63 110 GLU A N 1
ATOM 828 C CA . GLU A 1 110 ? 33.660 20.523 57.828 1.00 31.17 110 GLU A CA 1
ATOM 829 C C . GLU A 1 110 ? 34.903 21.184 57.224 1.00 30.80 110 GLU A C 1
ATOM 830 O O . GLU A 1 110 ? 35.563 20.609 56.340 1.00 31.00 110 GLU A O 1
ATOM 836 N N . ILE A 1 111 ? 35.213 22.392 57.699 1.00 30.17 111 ILE A N 1
ATOM 837 C CA . ILE A 1 111 ? 36.395 23.119 57.249 1.00 30.01 111 ILE A CA 1
ATOM 838 C C . ILE A 1 111 ? 37.660 22.397 57.729 1.00 30.14 111 ILE A C 1
ATOM 839 O O . ILE A 1 111 ? 38.658 22.321 57.020 1.00 29.89 111 ILE A O 1
ATOM 844 N N . GLU A 1 112 ? 37.608 21.870 58.940 1.00 30.26 112 GLU A N 1
ATOM 845 C CA . GLU A 1 112 ? 38.784 21.259 59.509 1.00 31.48 112 GLU A CA 1
ATOM 846 C C . GLU A 1 112 ? 39.118 19.897 58.914 1.00 31.03 112 GLU A C 1
ATOM 847 O O . GLU A 1 112 ? 40.282 19.546 58.832 1.00 31.25 112 GLU A O 1
ATOM 853 N N . LYS A 1 113 ? 38.101 19.170 58.465 1.00 31.08 113 LYS A N 1
ATOM 854 C CA . LYS A 1 113 ? 38.252 17.816 57.907 1.00 31.05 113 LYS A CA 1
ATOM 855 C C . LYS A 1 113 ? 38.522 17.807 56.401 1.00 30.35 113 LYS A C 1
ATOM 856 O O . LYS A 1 113 ? 38.860 16.777 55.836 1.00 30.40 113 LYS A O 1
ATOM 862 N N . ALA A 1 114 ? 38.334 18.942 55.747 1.00 30.24 114 ALA A N 1
ATOM 863 C CA . ALA A 1 114 ? 38.508 19.036 54.304 1.00 29.98 114 ALA A CA 1
ATOM 864 C C . ALA A 1 114 ? 39.938 18.628 53.903 1.00 30.02 114 ALA A C 1
ATOM 865 O O . ALA A 1 114 ? 40.906 19.187 54.397 1.00 29.59 114 ALA A O 1
ATOM 867 N N . THR A 1 115 ? 40.051 17.654 53.008 1.00 30.62 115 THR A N 1
ATOM 868 C CA . THR A 1 115 ? 41.343 17.088 52.641 1.00 31.58 115 THR A CA 1
ATOM 869 C C . THR A 1 115 ? 42.043 17.845 51.531 1.00 32.20 115 THR A C 1
ATOM 870 O O . THR A 1 115 ? 41.415 18.265 50.574 1.00 33.09 115 THR A O 1
ATOM 874 N N . TYR A 1 116 ? 43.356 17.989 51.663 1.00 33.06 116 TYR A N 1
ATOM 875 C CA . TYR A 1 116 ? 44.193 18.690 50.685 1.00 33.92 116 TYR A CA 1
ATOM 876 C C . TYR A 1 116 ? 44.582 17.867 49.471 1.00 35.40 116 TYR A C 1
ATOM 877 O O . TYR A 1 116 ? 44.744 16.650 49.559 1.00 35.26 116 TYR A O 1
ATOM 886 N N . GLY A 1 117 ? 44.759 18.565 48.348 1.00 37.47 117 GLY A N 1
ATOM 887 C CA . GLY A 1 117 ? 45.327 17.992 47.138 1.00 39.58 117 GLY A CA 1
ATOM 888 C C . GLY A 1 117 ? 45.924 19.024 46.205 1.00 41.75 117 GLY A C 1
ATOM 889 O O . GLY A 1 117 ? 45.685 20.239 46.329 1.00 41.53 117 GLY A O 1
ATOM 890 N N . VAL A 1 118 ? 46.723 18.533 45.267 1.00 44.29 118 VAL A N 1
ATOM 891 C CA . VAL A 1 118 ? 47.121 19.318 44.093 1.00 46.86 118 VAL A CA 1
ATOM 892 C C . VAL A 1 118 ? 46.177 18.915 42.949 1.00 48.32 118 VAL A C 1
ATOM 893 O O . VAL A 1 118 ? 46.105 17.725 42.579 1.00 48.98 118 VAL A O 1
ATOM 897 N N . TRP A 1 119 ? 45.444 19.897 42.421 1.00 49.75 119 TRP A N 1
ATOM 898 C CA . TRP A 1 119 ? 44.569 19.700 41.252 1.00 51.26 119 TRP A CA 1
ATOM 899 C C . TRP A 1 119 ? 45.229 20.302 40.019 1.00 52.08 119 TRP A C 1
ATOM 900 O O . TRP A 1 119 ? 45.589 21.485 40.039 1.00 52.31 119 TRP A O 1
ATOM 911 N N . PRO A 1 120 ? 45.419 19.490 38.951 1.00 53.03 120 PRO A N 1
ATOM 912 C CA . PRO A 1 120 ? 46.083 19.965 37.722 1.00 53.45 120 PRO A CA 1
ATOM 913 C C . PRO A 1 120 ? 45.217 20.943 36.918 1.00 53.92 120 PRO A C 1
ATOM 914 O O . PRO A 1 120 ? 45.610 22.100 36.703 1.00 54.29 120 PRO A O 1
ATOM 926 N N . LYS B 1 2 ? 56.529 63.579 33.072 1.00 39.44 2 LYS B N 1
ATOM 927 C CA . LYS B 1 2 ? 56.592 62.151 32.721 1.00 37.65 2 LYS B CA 1
ATOM 928 C C . LYS B 1 2 ? 55.405 61.744 31.872 1.00 35.86 2 LYS B C 1
ATOM 929 O O . LYS B 1 2 ? 54.277 62.164 32.126 1.00 35.91 2 LYS B O 1
ATOM 935 N N . ASN B 1 3 ? 55.653 60.934 30.853 1.00 33.81 3 ASN B N 1
ATOM 936 C CA . ASN B 1 3 ? 54.542 60.365 30.104 1.00 31.76 3 ASN B CA 1
ATOM 937 C C . ASN B 1 3 ? 53.861 59.238 30.894 1.00 31.14 3 ASN B C 1
ATOM 938 O O . ASN B 1 3 ? 54.361 58.795 31.944 1.00 30.30 3 ASN B O 1
ATOM 943 N N . VAL B 1 4 ? 52.698 58.809 30.412 1.00 30.06 4 VAL B N 1
ATOM 944 C CA . VAL B 1 4 ? 51.855 57.922 31.184 1.00 29.17 4 VAL B CA 1
ATOM 945 C C . VAL B 1 4 ? 51.753 56.582 30.458 1.00 29.42 4 VAL B C 1
ATOM 946 O O . VAL B 1 4 ? 51.460 56.550 29.269 1.00 29.37 4 VAL B O 1
ATOM 950 N N . LEU B 1 5 ? 52.038 55.488 31.157 1.00 28.83 5 LEU B N 1
ATOM 951 C CA . LEU B 1 5 ? 51.759 54.193 30.596 1.00 29.15 5 LEU B CA 1
ATOM 952 C C . LEU B 1 5 ? 50.425 53.687 31.146 1.00 29.34 5 LEU B C 1
ATOM 953 O O . LEU B 1 5 ? 50.129 53.830 32.344 1.00 28.95 5 LEU B O 1
ATOM 958 N N . ILE B 1 6 ? 49.606 53.151 30.243 1.00 29.37 6 ILE B N 1
ATOM 959 C CA . ILE B 1 6 ? 48.343 52.513 30.616 1.00 29.36 6 ILE B CA 1
ATOM 960 C C . ILE B 1 6 ? 48.405 51.050 30.202 1.00 29.19 6 ILE B C 1
ATOM 961 O O . ILE B 1 6 ? 48.665 50.719 29.036 1.00 29.24 6 ILE B O 1
ATOM 966 N N . ILE B 1 7 ? 48.203 50.200 31.203 1.00 28.98 7 ILE B N 1
ATOM 967 C CA . ILE B 1 7 ? 48.325 48.753 31.103 1.00 28.23 7 ILE B CA 1
ATOM 968 C C . ILE B 1 7 ? 46.971 48.151 31.398 1.00 28.02 7 ILE B C 1
ATOM 969 O O . ILE B 1 7 ? 46.416 48.374 32.473 1.00 27.61 7 ILE B O 1
ATOM 974 N N . PHE B 1 8 ? 46.490 47.376 30.427 1.00 28.12 8 PHE B N 1
ATOM 975 C CA . PHE B 1 8 ? 45.257 46.621 30.443 1.00 28.14 8 PHE B CA 1
ATOM 976 C C . PHE B 1 8 ? 45.619 45.166 30.526 1.00 29.02 8 PHE B C 1
ATOM 977 O O . PHE B 1 8 ? 46.376 44.670 29.696 1.00 30.08 8 PHE B O 1
ATOM 985 N N . GLY B 1 9 ? 45.065 44.466 31.506 1.00 29.33 9 GLY B N 1
ATOM 986 C CA . GLY B 1 9 ? 45.252 43.041 31.602 1.00 29.10 9 GLY B CA 1
ATOM 987 C C . GLY B 1 9 ? 44.288 42.483 32.621 1.00 29.68 9 GLY B C 1
ATOM 988 O O . GLY B 1 9 ? 43.648 43.237 33.380 1.00 29.83 9 GLY B O 1
ATOM 989 N N . LYS B 1 10 ? 44.187 41.161 32.618 1.00 29.61 10 LYS B N 1
ATOM 990 C CA . LYS B 1 10 ? 43.454 40.402 33.605 1.00 30.40 10 LYS B CA 1
ATOM 991 C C . LYS B 1 10 ? 44.201 40.411 34.945 1.00 30.68 10 LYS B C 1
ATOM 992 O O . LYS B 1 10 ? 45.396 40.106 35.007 1.00 31.17 10 LYS B O 1
ATOM 998 N N . PRO B 1 11 ? 43.496 40.732 36.037 1.00 30.96 11 PRO B N 1
ATOM 999 C CA . PRO B 1 11 ? 44.173 40.775 37.322 1.00 30.88 11 PRO B CA 1
ATOM 1000 C C . PRO B 1 11 ? 44.461 39.362 37.815 1.00 31.30 11 PRO B C 1
ATOM 1001 O O . PRO B 1 11 ? 43.800 38.402 37.387 1.00 31.03 11 PRO B O 1
ATOM 1005 N N . TYR B 1 12 ? 45.451 39.237 38.693 1.00 31.84 12 TYR B N 1
ATOM 1006 C CA . TYR B 1 12 ? 45.847 37.946 39.231 1.00 33.00 12 TYR B CA 1
ATOM 1007 C C . TYR B 1 12 ? 46.218 36.861 38.212 1.00 33.49 12 TYR B C 1
ATOM 1008 O O . TYR B 1 12 ? 45.805 35.709 38.351 1.00 33.34 12 TYR B O 1
ATOM 1017 N N . CYS B 1 13 ? 47.001 37.218 37.206 1.00 34.07 13 CYS B N 1
ATOM 1018 C CA . CYS B 1 13 ? 47.745 36.196 36.479 1.00 35.54 13 CYS B CA 1
ATOM 1019 C C . CYS B 1 13 ? 49.176 36.624 36.202 1.00 35.28 13 CYS B C 1
ATOM 1020 O O . CYS B 1 13 ? 49.446 37.791 35.888 1.00 35.32 13 CYS B O 1
ATOM 1023 N N . SER B 1 14 ? 50.071 35.649 36.329 1.00 35.39 14 SER B N 1
ATOM 1024 C CA . SER B 1 14 ? 51.512 35.840 36.306 1.00 35.99 14 SER B CA 1
ATOM 1025 C C . SER B 1 14 ? 51.999 36.746 35.176 1.00 35.79 14 SER B C 1
ATOM 1026 O O . SER B 1 14 ? 52.811 37.644 35.386 1.00 35.12 14 SER B O 1
ATOM 1029 N N . ILE B 1 15 ? 51.455 36.518 33.990 1.00 36.25 15 ILE B N 1
ATOM 1030 C CA . ILE B 1 15 ? 51.858 37.217 32.773 1.00 36.68 15 ILE B CA 1
ATOM 1031 C C . ILE B 1 15 ? 51.697 38.714 32.929 1.00 36.36 15 ILE B C 1
ATOM 1032 O O . ILE B 1 15 ? 52.645 39.478 32.762 1.00 36.42 15 ILE B O 1
ATOM 1037 N N . CYS B 1 16 ? 50.488 39.117 33.278 1.00 36.10 16 CYS B N 1
ATOM 1038 C CA . CYS B 1 16 ? 50.178 40.506 33.470 1.00 35.02 16 CYS B CA 1
ATOM 1039 C C . CYS B 1 16 ? 50.982 41.103 34.623 1.00 33.77 16 CYS B C 1
ATOM 1040 O O . CYS B 1 16 ? 51.486 42.229 34.540 1.00 33.36 16 CYS B O 1
ATOM 1043 N N . GLU B 1 17 ? 51.120 40.327 35.684 1.00 32.69 17 GLU B N 1
ATOM 1044 C CA . GLU B 1 17 ? 51.901 40.739 36.834 1.00 31.75 17 GLU B CA 1
ATOM 1045 C C . GLU B 1 17 ? 53.384 40.935 36.509 1.00 31.64 17 GLU B C 1
ATOM 1046 O O . GLU B 1 17 ? 54.009 41.874 37.005 1.00 31.24 17 GLU B O 1
ATOM 1052 N N . ASN B 1 18 ? 53.933 40.068 35.660 1.00 31.20 18 ASN B N 1
ATOM 1053 C CA . ASN B 1 18 ? 55.330 40.177 35.237 1.00 30.80 18 ASN B CA 1
ATOM 1054 C C . ASN B 1 18 ? 55.585 41.396 34.369 1.00 30.74 18 ASN B C 1
ATOM 1055 O O . ASN B 1 18 ? 56.630 42.049 34.504 1.00 31.00 18 ASN B O 1
ATOM 1060 N N . VAL B 1 19 ? 54.635 41.711 33.493 1.00 30.18 19 VAL B N 1
ATOM 1061 C CA . VAL B 1 19 ? 54.752 42.882 32.630 1.00 30.21 19 VAL B CA 1
ATOM 1062 C C . VAL B 1 19 ? 54.635 44.189 33.427 1.00 30.45 19 VAL B C 1
ATOM 1063 O O . VAL B 1 19 ? 55.371 45.134 33.175 1.00 30.68 19 VAL B O 1
ATOM 1067 N N . SER B 1 20 ? 53.721 44.233 34.390 1.00 30.60 20 SER B N 1
ATOM 1068 C CA . SER B 1 20 ? 53.596 45.383 35.283 1.00 30.73 20 SER B CA 1
ATOM 1069 C C . SER B 1 20 ? 54.874 45.622 36.057 1.00 30.62 20 SER B C 1
ATOM 1070 O O . SER B 1 20 ? 55.349 46.755 36.116 1.00 30.33 20 SER B O 1
ATOM 1073 N N . ASP B 1 21 ? 55.407 44.559 36.656 1.00 30.70 21 ASP B N 1
ATOM 1074 C CA . ASP B 1 21 ? 56.644 44.649 37.426 1.00 31.51 21 ASP B CA 1
ATOM 1075 C C . ASP B 1 21 ? 57.800 45.189 36.605 1.00 31.54 21 ASP B C 1
ATOM 1076 O O . ASP B 1 21 ? 58.536 46.037 37.089 1.00 31.80 21 ASP B O 1
ATOM 1081 N N . ALA B 1 22 ? 57.941 44.702 35.372 1.00 31.64 22 ALA B N 1
ATOM 1082 C CA . ALA B 1 22 ? 58.918 45.231 34.430 1.00 31.67 22 ALA B CA 1
ATOM 1083 C C . ALA B 1 22 ? 58.672 46.718 34.174 1.00 31.92 22 ALA B C 1
ATOM 1084 O O . ALA B 1 22 ? 59.588 47.523 34.279 1.00 32.46 22 ALA B O 1
ATOM 1086 N N . VAL B 1 23 ? 57.439 47.083 33.859 1.00 32.11 23 VAL B N 1
ATOM 1087 C CA . VAL B 1 23 ? 57.083 48.484 33.634 1.00 32.58 23 VAL B CA 1
ATOM 1088 C C . VAL B 1 23 ? 57.341 49.345 34.880 1.00 32.93 23 VAL B C 1
ATOM 1089 O O . VAL B 1 23 ? 57.827 50.471 34.779 1.00 33.18 23 VAL B O 1
ATOM 1093 N N . GLU B 1 24 ? 57.041 48.795 36.055 1.00 33.17 24 GLU B N 1
ATOM 1094 C CA . GLU B 1 24 ? 57.182 49.511 37.318 1.00 33.37 24 GLU B CA 1
ATOM 1095 C C . GLU B 1 24 ? 58.634 49.943 37.623 1.00 33.23 24 GLU B C 1
ATOM 1096 O O . GLU B 1 24 ? 58.874 50.875 38.394 1.00 33.07 24 GLU B O 1
ATOM 1102 N N . GLU B 1 25 ? 59.587 49.270 36.991 1.00 32.99 25 GLU B N 1
ATOM 1103 C CA . GLU B 1 25 ? 60.997 49.655 37.024 1.00 33.04 25 GLU B CA 1
ATOM 1104 C C . GLU B 1 25 ? 61.329 50.944 36.247 1.00 32.61 25 GLU B C 1
ATOM 1105 O O . GLU B 1 25 ? 62.390 51.520 36.423 1.00 32.44 25 GLU B O 1
ATOM 1111 N N . LEU B 1 26 ? 60.418 51.385 35.388 1.00 32.44 26 LEU B N 1
ATOM 1112 C CA . LEU B 1 26 ? 60.617 52.591 34.581 1.00 31.86 26 LEU B CA 1
ATOM 1113 C C . LEU B 1 26 ? 59.874 53.783 35.193 1.00 31.88 26 LEU B C 1
ATOM 1114 O O . LEU B 1 26 ? 59.696 54.812 34.558 1.00 31.60 26 LEU B O 1
ATOM 1119 N N . LYS B 1 27 ? 59.460 53.613 36.444 1.00 32.48 27 LYS B N 1
ATOM 1120 C CA . LYS B 1 27 ? 58.642 54.565 37.192 1.00 33.31 27 LYS B CA 1
ATOM 1121 C C . LYS B 1 27 ? 59.270 55.952 37.293 1.00 33.59 27 LYS B C 1
ATOM 1122 O O . LYS B 1 27 ? 58.568 56.946 37.500 1.00 33.62 27 LYS B O 1
ATOM 1128 N N . SER B 1 28 ? 60.591 56.013 37.165 1.00 33.63 28 SER B N 1
ATOM 1129 C CA . SER B 1 28 ? 61.288 57.279 37.221 1.00 34.27 28 SER B CA 1
ATOM 1130 C C . SER B 1 28 ? 61.002 58.113 35.977 1.00 34.18 28 SER B C 1
ATOM 1131 O O . SER B 1 28 ? 61.016 59.339 36.052 1.00 34.24 28 SER B O 1
ATOM 1134 N N . GLU B 1 29 ? 60.739 57.467 34.841 1.00 33.96 29 GLU B N 1
ATOM 1135 C CA . GLU B 1 29 ? 60.356 58.234 33.659 1.00 34.25 29 GLU B CA 1
ATOM 1136 C C . GLU B 1 29 ? 58.883 58.175 33.224 1.00 33.85 29 GLU B C 1
ATOM 1137 O O . GLU B 1 29 ? 58.492 58.873 32.273 1.00 34.22 29 GLU B O 1
ATOM 1143 N N . TYR B 1 30 ? 58.071 57.385 33.933 1.00 33.06 30 TYR B N 1
ATOM 1144 C CA . TYR B 1 30 ? 56.644 57.235 33.608 1.00 32.35 30 TYR B CA 1
ATOM 1145 C C . TYR B 1 30 ? 55.737 57.186 34.832 1.00 31.95 30 TYR B C 1
ATOM 1146 O O . TYR B 1 30 ? 56.116 56.664 35.869 1.00 31.22 30 TYR B O 1
ATOM 1155 N N . ASP B 1 31 ? 54.536 57.739 34.680 1.00 31.81 31 ASP B N 1
ATOM 1156 C CA . ASP B 1 31 ? 53.420 57.432 35.557 1.00 32.09 31 ASP B CA 1
ATOM 1157 C C . ASP B 1 31 ? 52.632 56.267 34.962 1.00 31.47 31 ASP B C 1
ATOM 1158 O O . ASP B 1 31 ? 52.505 56.139 33.738 1.00 31.42 31 ASP B O 1
ATOM 1163 N N . ILE B 1 32 ? 52.118 55.419 35.842 1.00 30.63 32 ILE B N 1
ATOM 1164 C CA . ILE B 1 32 ? 51.552 54.159 35.438 1.00 30.35 32 ILE B CA 1
ATOM 1165 C C . ILE B 1 32 ? 50.132 54.051 35.966 1.00 30.48 32 ILE B C 1
ATOM 1166 O O . ILE B 1 32 ? 49.869 54.311 37.145 1.00 30.41 32 ILE B O 1
ATOM 1171 N N . LEU B 1 33 ? 49.220 53.713 35.061 1.00 30.04 33 LEU B N 1
ATOM 1172 C CA . LEU B 1 33 ? 47.846 53.383 35.401 1.00 29.64 33 LEU B CA 1
ATOM 1173 C C . LEU B 1 33 ? 47.599 51.943 35.022 1.00 28.64 33 LEU B C 1
ATOM 1174 O O . LEU B 1 33 ? 48.022 51.514 33.958 1.00 27.52 33 LEU B O 1
ATOM 1179 N N . HIS B 1 34 ? 46.902 51.214 35.888 1.00 28.37 34 HIS B N 1
ATOM 1180 C CA . HIS B 1 34 ? 46.534 49.834 35.607 1.00 28.91 34 HIS B CA 1
ATOM 1181 C C . HIS B 1 34 ? 45.028 49.690 35.459 1.00 29.30 34 HIS B C 1
ATOM 1182 O O . HIS B 1 34 ? 44.239 50.093 36.345 1.00 29.00 34 HIS B O 1
ATOM 1189 N N . VAL B 1 35 ? 44.631 49.082 34.351 1.00 29.52 35 VAL B N 1
ATOM 1190 C CA . VAL B 1 35 ? 43.238 48.778 34.135 1.00 29.74 35 VAL B CA 1
ATOM 1191 C C . VAL B 1 35 ? 43.046 47.281 34.069 1.00 29.74 35 VAL B C 1
ATOM 1192 O O . VAL B 1 35 ? 43.568 46.616 33.171 1.00 30.29 35 VAL B O 1
ATOM 1196 N N . ASP B 1 36 ? 42.293 46.776 35.038 1.00 30.04 36 ASP B N 1
ATOM 1197 C CA . ASP B 1 36 ? 41.861 45.385 35.111 1.00 30.69 36 ASP B CA 1
ATOM 1198 C C . ASP B 1 36 ? 40.680 45.104 34.195 1.00 30.37 36 ASP B C 1
ATOM 1199 O O . ASP B 1 36 ? 39.712 45.874 34.151 1.00 31.13 36 ASP B O 1
ATOM 1204 N N . ILE B 1 37 ? 40.765 43.997 33.478 1.00 29.67 37 ILE B N 1
ATOM 1205 C CA . ILE B 1 37 ? 39.695 43.516 32.666 1.00 29.39 37 ILE B CA 1
ATOM 1206 C C . ILE B 1 37 ? 39.050 42.391 33.439 1.00 29.65 37 ILE B C 1
ATOM 1207 O O . ILE B 1 37 ? 39.710 41.382 33.750 1.00 30.06 37 ILE B O 1
ATOM 1212 N N . LEU B 1 38 ? 37.753 42.538 33.707 1.00 29.19 38 LEU B N 1
ATOM 1213 C CA . LEU B 1 38 ? 37.050 41.678 34.642 1.00 28.96 38 LEU B CA 1
ATOM 1214 C C . LEU B 1 38 ? 36.162 40.619 33.986 1.00 28.52 38 LEU B C 1
ATOM 1215 O O . LEU B 1 38 ? 35.684 39.705 34.664 1.00 28.18 38 LEU B O 1
ATOM 1220 N N . SER B 1 39 ? 35.930 40.726 32.681 1.00 28.06 39 SER B N 1
ATOM 1221 C CA . SER B 1 39 ? 34.885 39.910 32.072 1.00 27.65 39 SER B CA 1
ATOM 1222 C C . SER B 1 39 ? 35.141 39.655 30.606 1.00 27.75 39 SER B C 1
ATOM 1223 O O . SER B 1 39 ? 35.343 40.592 29.839 1.00 28.24 39 SER B O 1
ATOM 1226 N N . PHE B 1 40 ? 35.104 38.385 30.232 1.00 28.01 40 PHE B N 1
ATOM 1227 C CA . PHE B 1 40 ? 35.301 37.940 28.861 1.00 28.78 40 PHE B CA 1
ATOM 1228 C C . PHE B 1 40 ? 34.129 37.067 28.430 1.00 29.44 40 PHE B C 1
ATOM 1229 O O . PHE B 1 40 ? 33.628 36.244 29.208 1.00 29.93 40 PHE B O 1
ATOM 1237 N N . PHE B 1 41 ? 33.689 37.235 27.196 1.00 29.88 41 PHE B N 1
ATOM 1238 C CA . PHE B 1 41 ? 32.610 36.407 26.700 1.00 30.96 41 PHE B CA 1
ATOM 1239 C C . PHE B 1 41 ? 32.963 35.736 25.389 1.00 31.50 41 PHE B C 1
ATOM 1240 O O . PHE B 1 41 ? 33.247 36.400 24.390 1.00 31.70 41 PHE B O 1
ATOM 1248 N N . LEU B 1 42 ? 32.939 34.414 25.414 1.00 32.26 42 LEU B N 1
ATOM 1249 C CA . LEU B 1 42 ? 33.118 33.625 24.222 1.00 33.48 42 LEU B CA 1
ATOM 1250 C C . LEU B 1 42 ? 31.789 32.935 23.952 1.00 34.70 42 LEU B C 1
ATOM 1251 O O . LEU B 1 42 ? 31.345 32.072 24.728 1.00 34.40 42 LEU B O 1
ATOM 1256 N N . LYS B 1 43 ? 31.160 33.336 22.852 1.00 36.15 43 LYS B N 1
ATOM 1257 C CA . LYS B 1 43 ? 29.891 32.763 22.406 1.00 37.60 43 LYS B CA 1
ATOM 1258 C C . LYS B 1 43 ? 30.008 31.239 22.223 1.00 38.48 43 LYS B C 1
ATOM 1259 O O . LYS B 1 43 ? 30.959 30.74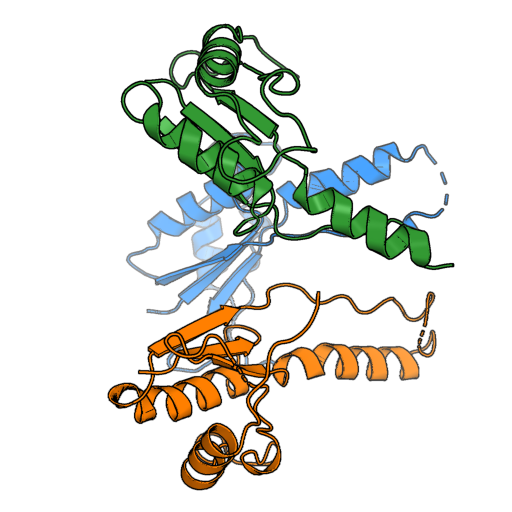8 21.602 1.00 38.60 43 LYS B O 1
ATOM 1265 N N . ASP B 1 44 ? 29.034 30.509 22.771 1.00 39.61 44 ASP B N 1
ATOM 1266 C CA . ASP B 1 44 ? 29.002 29.044 22.763 1.00 40.54 44 ASP B CA 1
ATOM 1267 C C . ASP B 1 44 ? 29.323 28.402 21.404 1.00 41.15 44 ASP B C 1
ATOM 1268 O O . ASP B 1 44 ? 29.364 29.088 20.370 1.00 41.33 44 ASP B O 1
ATOM 1273 N N . GLY B 1 45 ? 29.550 27.084 21.428 1.00 41.28 45 GLY B N 1
ATOM 1274 C CA . GLY B 1 45 ? 29.737 26.284 20.222 1.00 41.81 45 GLY B CA 1
ATOM 1275 C C . GLY B 1 45 ? 28.490 26.206 19.356 1.00 42.22 45 GLY B C 1
ATOM 1276 O O . GLY B 1 45 ? 28.591 26.141 18.126 1.00 42.36 45 GLY B O 1
ATOM 1277 N N . ASP B 1 46 ? 27.319 26.201 20.005 1.00 42.50 46 ASP B N 1
ATOM 1278 C CA . ASP B 1 46 ? 26.011 26.287 19.329 1.00 42.37 46 ASP B CA 1
ATOM 1279 C C . ASP B 1 46 ? 25.858 27.578 18.501 1.00 42.13 46 ASP B C 1
ATOM 1280 O O . ASP B 1 46 ? 25.230 27.573 17.446 1.00 42.06 46 ASP B O 1
ATOM 1285 N N . SER B 1 47 ? 26.443 28.673 18.986 1.00 41.91 47 SER B N 1
ATOM 1286 C CA .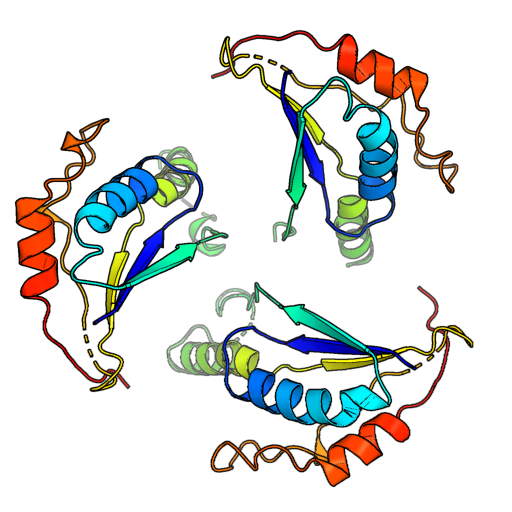 SER B 1 47 ? 26.286 30.000 18.374 1.00 41.73 47 SER B CA 1
ATOM 1287 C C . SER B 1 47 ? 27.402 30.399 17.392 1.00 41.39 47 SER B C 1
ATOM 1288 O O . SER B 1 47 ? 27.177 31.212 16.491 1.00 41.35 47 SER B O 1
ATOM 1291 N N . SER B 1 48 ? 28.597 29.844 17.577 1.00 41.10 48 SER B N 1
ATOM 1292 C CA . SER B 1 48 ? 29.750 30.186 16.736 1.00 40.75 48 SER B CA 1
ATOM 1293 C C . SER B 1 48 ? 30.218 28.998 15.874 1.00 40.52 48 SER B C 1
ATOM 1294 O O . SER B 1 48 ? 29.666 27.889 15.968 1.00 40.06 48 SER B O 1
ATOM 1305 N N . LEU B 1 50 ? 32.779 27.376 16.213 1.00 38.89 50 LEU B N 1
ATOM 1306 C CA . LEU B 1 50 ? 33.346 26.375 17.096 1.00 38.47 50 LEU B CA 1
ATOM 1307 C C . LEU B 1 50 ? 32.456 25.131 17.107 1.00 38.07 50 LEU B C 1
ATOM 1308 O O . LEU B 1 50 ? 31.233 25.237 17.262 1.00 37.59 50 LEU B O 1
ATOM 1313 N N . GLY B 1 51 ? 33.088 23.967 16.956 1.00 37.66 51 GLY B N 1
ATOM 1314 C CA . GLY B 1 51 ? 32.398 22.683 16.882 1.00 37.25 51 GLY B CA 1
ATOM 1315 C C . GLY B 1 51 ? 31.589 22.346 18.119 1.00 37.01 51 GLY B C 1
ATOM 1316 O O . GLY B 1 51 ? 32.089 22.422 19.245 1.00 36.90 51 GLY B O 1
ATOM 1317 N N . ASP B 1 52 ? 30.332 21.972 17.905 1.00 36.79 52 ASP B N 1
ATOM 1318 C CA . ASP B 1 52 ? 29.432 21.620 18.998 1.00 36.89 52 ASP B CA 1
ATOM 1319 C C . ASP B 1 52 ? 29.729 20.204 19.505 1.00 37.03 52 ASP B C 1
ATOM 1320 O O . ASP B 1 52 ? 28.818 19.403 19.736 1.00 37.42 52 ASP B O 1
ATOM 1325 N N . VAL B 1 53 ? 31.018 19.906 19.663 1.00 37.28 53 VAL B N 1
ATOM 1326 C CA . VAL B 1 53 ? 31.498 18.576 20.061 1.00 37.45 53 VAL B CA 1
ATOM 1327 C C . VAL B 1 53 ? 32.680 18.693 21.014 1.00 37.70 53 VAL B C 1
ATOM 1328 O O . VAL B 1 53 ? 33.303 19.752 21.103 1.00 38.06 53 VAL B O 1
ATOM 1332 N N . LYS B 1 54 ? 32.991 17.598 21.705 1.00 38.08 54 LYS B N 1
ATOM 1333 C CA . LYS B 1 54 ? 34.163 17.502 22.585 1.00 38.44 54 LYS B CA 1
ATOM 1334 C C . LYS B 1 54 ? 35.410 18.180 22.007 1.00 38.37 54 LYS B C 1
ATOM 1335 O O . LYS B 1 54 ? 36.110 18.909 22.719 1.00 38.81 54 LYS B O 1
ATOM 1341 N N . ARG B 1 55 ? 35.664 17.967 20.717 1.00 38.19 55 ARG B N 1
ATOM 1342 C CA . ARG B 1 55 ? 36.770 18.638 20.019 1.00 38.18 55 ARG B CA 1
ATOM 1343 C C . ARG B 1 55 ? 36.664 20.164 20.060 1.00 37.47 55 ARG B C 1
ATOM 1344 O O . ARG B 1 55 ? 37.638 20.850 20.368 1.00 37.29 55 ARG B O 1
ATOM 1352 N N . GLY B 1 56 ? 35.485 20.683 19.731 1.00 36.99 56 GLY B N 1
ATOM 1353 C CA . GLY B 1 56 ? 35.245 22.125 19.717 1.00 36.32 56 GLY B CA 1
ATOM 1354 C C . GLY B 1 56 ? 35.297 22.723 21.111 1.00 35.96 56 GLY B C 1
ATOM 1355 O O . GLY B 1 56 ? 35.849 23.807 21.305 1.00 35.73 56 GLY B O 1
ATOM 1356 N N . THR B 1 57 ? 34.739 21.999 22.083 1.00 35.42 57 THR B N 1
ATOM 1357 C CA . THR B 1 57 ? 34.750 22.426 23.481 1.00 35.15 57 THR B CA 1
ATOM 1358 C C . THR B 1 57 ? 36.183 22.654 23.970 1.00 34.77 57 THR B C 1
ATOM 1359 O O . THR B 1 57 ? 36.465 23.634 24.654 1.00 34.33 57 THR B O 1
ATOM 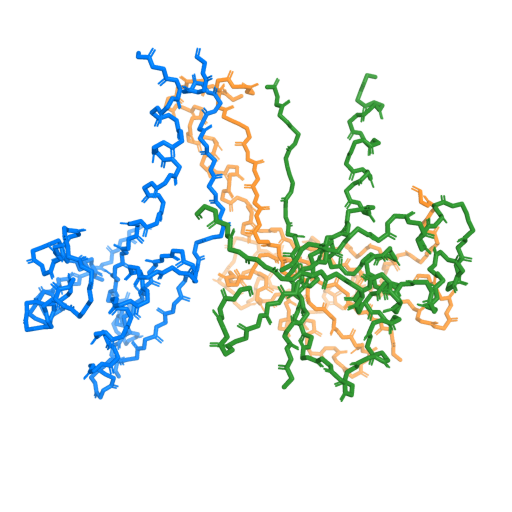1363 N N . LEU B 1 58 ? 37.079 21.746 23.587 1.00 34.58 58 LEU B N 1
ATOM 1364 C CA . LEU B 1 58 ? 38.504 21.839 23.906 1.00 33.85 58 LEU B CA 1
ATOM 1365 C C . LEU B 1 58 ? 39.140 23.084 23.297 1.00 33.20 58 LEU B C 1
ATOM 1366 O O . LEU B 1 58 ? 39.986 23.721 23.928 1.00 33.62 58 LEU B O 1
ATOM 1371 N N . ILE B 1 59 ? 38.727 23.444 22.085 1.00 32.30 59 ILE B N 1
ATOM 1372 C CA . ILE B 1 59 ? 39.223 24.673 21.451 1.00 31.23 59 ILE B CA 1
ATOM 1373 C C . ILE B 1 59 ? 38.669 25.893 22.192 1.00 30.90 59 ILE B C 1
ATOM 1374 O O . ILE B 1 59 ? 39.398 26.845 22.459 1.00 30.97 59 ILE B O 1
ATOM 1379 N N . GLY B 1 60 ? 37.377 25.852 22.522 1.00 30.57 60 GLY B N 1
ATOM 1380 C CA . GLY B 1 60 ? 36.757 26.856 23.374 1.00 29.74 60 GLY B CA 1
ATOM 1381 C C . GLY B 1 60 ? 37.479 27.053 24.697 1.00 29.03 60 GLY B C 1
ATOM 1382 O O . GLY B 1 60 ? 37.791 28.174 25.077 1.00 28.94 60 GLY B O 1
ATOM 1383 N N . ASN B 1 61 ? 37.754 25.959 25.395 1.00 28.77 61 ASN B N 1
ATOM 1384 C CA . ASN B 1 61 ? 38.564 26.005 26.610 1.00 28.51 61 ASN B CA 1
ATOM 1385 C C . ASN B 1 61 ? 39.878 26.760 26.417 1.00 28.87 61 ASN B C 1
ATOM 1386 O O . ASN B 1 61 ? 40.168 27.701 27.164 1.00 28.73 61 ASN B O 1
ATOM 1391 N N . PHE B 1 62 ? 40.641 26.382 25.395 1.00 29.26 62 PHE B N 1
ATOM 1392 C CA . PHE B 1 62 ? 41.891 27.075 25.096 1.00 30.35 62 PHE B CA 1
ATOM 1393 C C . PHE B 1 62 ? 41.698 28.530 24.677 1.00 29.66 62 PHE B C 1
ATOM 1394 O O . PHE B 1 62 ? 42.460 29.400 25.113 1.00 29.34 62 PHE B O 1
ATOM 1402 N N . ALA B 1 63 ? 40.671 28.810 23.873 1.00 28.95 63 ALA B N 1
ATOM 1403 C CA . ALA B 1 63 ? 40.364 30.208 23.542 1.00 28.95 63 ALA B CA 1
ATOM 1404 C C . ALA B 1 63 ? 40.061 31.048 24.781 1.00 28.96 63 ALA B C 1
ATOM 1405 O O . ALA B 1 63 ? 40.540 32.172 24.895 1.00 29.14 63 ALA B O 1
ATOM 1407 N N . ALA B 1 64 ? 39.281 30.509 25.713 1.00 29.16 64 ALA B N 1
ATOM 1408 C CA . ALA B 1 64 ? 38.991 31.229 26.955 1.00 29.80 64 ALA B CA 1
ATOM 1409 C C . ALA B 1 64 ? 40.264 31.441 27.777 1.00 29.94 64 ALA B C 1
ATOM 1410 O O . ALA B 1 64 ? 40.479 32.498 28.349 1.00 30.58 64 ALA B O 1
ATOM 1412 N N . HIS B 1 65 ? 41.106 30.424 27.795 1.00 30.53 65 HIS B N 1
ATOM 1413 C CA . HIS B 1 65 ? 42.347 30.412 28.532 1.00 31.41 65 HIS B CA 1
ATOM 1414 C C . HIS B 1 65 ? 43.315 31.514 28.039 1.00 30.79 65 HIS B C 1
ATOM 1415 O O . HIS B 1 65 ? 44.132 32.007 28.814 1.00 31.02 65 HIS B O 1
ATOM 1422 N N . LEU B 1 66 ? 43.212 31.909 26.770 1.00 29.91 66 LEU B N 1
ATOM 1423 C CA . LEU B 1 66 ? 44.063 32.973 26.231 1.00 29.69 66 LEU B CA 1
ATOM 1424 C C . LEU B 1 66 ? 43.831 34.329 26.899 1.00 29.68 66 LEU B C 1
ATOM 1425 O O . LEU B 1 66 ? 44.664 35.247 26.781 1.00 28.75 66 LEU B O 1
ATOM 1430 N N . SER B 1 67 ? 42.711 34.452 27.608 1.00 29.40 67 SER B N 1
ATOM 1431 C CA . SER B 1 67 ? 42.429 35.677 28.341 1.00 30.04 67 SER B CA 1
ATOM 1432 C C . SER B 1 67 ? 43.539 35.977 29.369 1.00 30.11 67 SER B C 1
ATOM 1433 O O . SER B 1 67 ? 43.745 37.137 29.740 1.00 30.04 67 SER B O 1
ATOM 1436 N N . ASN B 1 68 ? 44.256 34.929 29.790 1.00 29.78 68 ASN B N 1
ATOM 1437 C CA . ASN B 1 68 ? 45.412 35.060 30.685 1.00 30.16 68 ASN B CA 1
ATOM 1438 C C . ASN B 1 68 ? 46.639 35.680 30.015 1.00 30.62 68 ASN B C 1
ATOM 1439 O O . ASN B 1 68 ? 47.629 35.962 30.679 1.00 31.05 68 ASN B O 1
ATOM 1444 N N . TYR B 1 69 ? 46.607 35.851 28.698 1.00 30.92 69 TYR B N 1
ATOM 1445 C CA . TYR B 1 69 ? 47.793 36.309 27.999 1.00 31.35 69 TYR B CA 1
ATOM 1446 C C . TYR B 1 69 ? 47.582 37.674 27.372 1.00 31.80 69 TYR B C 1
ATOM 1447 O O . TYR B 1 69 ? 48.476 38.186 26.726 1.00 32.59 69 TYR B O 1
ATOM 1456 N N . ILE B 1 70 ? 46.404 38.259 27.583 1.00 32.77 70 ILE B N 1
ATOM 1457 C CA . ILE B 1 70 ? 46.069 39.588 27.085 1.00 33.31 70 ILE B CA 1
ATOM 1458 C C . ILE B 1 70 ? 46.686 40.639 27.974 1.00 33.35 70 ILE B C 1
ATOM 1459 O O . ILE B 1 70 ? 46.333 40.737 29.146 1.00 33.74 70 ILE B O 1
ATOM 1464 N N . VAL B 1 71 ? 47.592 41.431 27.405 1.00 33.64 71 VAL B N 1
ATOM 1465 C CA . VAL B 1 71 ? 48.144 42.623 28.046 1.00 33.44 71 VAL B CA 1
ATOM 1466 C C . VAL B 1 71 ? 48.298 43.654 26.944 1.00 33.43 71 VAL B C 1
ATOM 1467 O O . VAL B 1 71 ? 48.952 43.385 25.932 1.00 33.92 71 VAL B O 1
ATOM 1471 N N . SER B 1 72 ? 47.679 44.811 27.123 1.00 32.73 72 SER B N 1
ATOM 1472 C CA . SER B 1 72 ? 47.841 45.919 26.191 1.00 32.78 72 SER B CA 1
ATOM 1473 C C . SER B 1 72 ? 48.487 47.099 26.894 1.00 31.72 72 SER B C 1
ATOM 1474 O O . SER B 1 72 ? 48.098 47.457 28.020 1.00 30.80 72 SER B O 1
ATOM 1477 N N . ILE B 1 73 ? 49.471 47.707 26.232 1.00 30.66 73 ILE B N 1
ATOM 1478 C CA . ILE B 1 73 ? 50.085 48.901 26.784 1.00 29.82 73 ILE B CA 1
ATOM 1479 C C . ILE B 1 73 ? 49.938 50.101 25.868 1.00 30.05 73 ILE B C 1
ATOM 1480 O O . ILE B 1 73 ? 50.117 50.005 24.657 1.00 29.88 73 ILE B O 1
ATOM 1485 N N . PHE B 1 74 ? 49.597 51.235 26.478 1.00 29.91 74 PHE B N 1
ATOM 1486 C CA . PHE B 1 74 ? 49.466 52.491 25.783 1.00 29.28 74 PHE B CA 1
ATOM 1487 C C . PHE B 1 74 ? 50.338 53.509 26.476 1.00 29.60 74 PHE B C 1
ATOM 1488 O O . PHE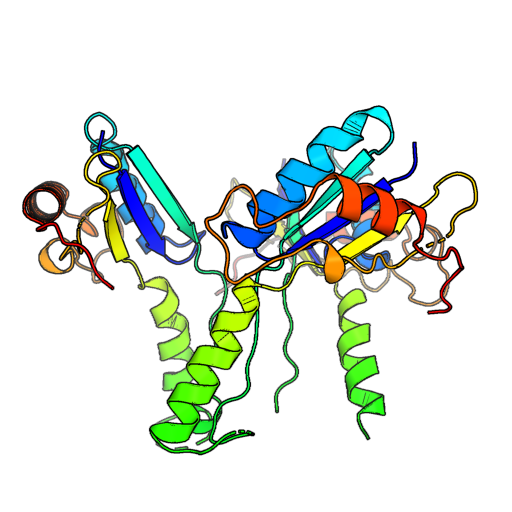 B 1 74 ? 50.536 53.469 27.720 1.00 29.07 74 PHE B O 1
ATOM 1496 N N . LYS B 1 75 ? 50.840 54.433 25.658 1.00 29.15 75 LYS B N 1
ATOM 1497 C CA . LYS B 1 75 ? 51.674 55.525 26.125 1.00 28.81 75 LYS B CA 1
ATOM 1498 C C . LYS B 1 75 ? 50.925 56.802 25.796 1.00 28.58 75 LYS B C 1
ATOM 1499 O O . LYS B 1 75 ? 50.413 56.959 24.686 1.00 29.06 75 LYS B O 1
ATOM 1505 N N . TYR B 1 76 ? 50.842 57.698 26.766 1.00 28.09 76 TYR B N 1
ATOM 1506 C CA . TYR B 1 76 ? 50.210 58.993 26.565 1.00 27.91 76 TYR B CA 1
ATOM 1507 C C . TYR B 1 76 ? 51.141 60.118 26.992 1.00 27.58 76 TYR B C 1
ATOM 1508 O O . TYR B 1 76 ? 51.733 60.040 28.066 1.00 27.53 76 TYR B O 1
ATOM 1517 N N . ASN B 1 77 ? 51.275 61.145 26.151 1.00 27.18 77 ASN B N 1
ATOM 1518 C CA . ASN B 1 77 ? 52.040 62.340 26.504 1.00 26.69 77 ASN B CA 1
ATOM 1519 C C . ASN B 1 77 ? 51.098 63.492 26.887 1.00 26.64 77 ASN B C 1
ATOM 1520 O O . ASN B 1 77 ? 50.391 64.023 26.037 1.00 26.45 77 ASN B O 1
ATOM 1525 N N . PRO B 1 78 ? 51.084 63.874 28.175 1.00 26.89 78 PRO B N 1
ATOM 1526 C CA . PRO B 1 78 ? 50.150 64.888 28.696 1.00 27.05 78 PRO B CA 1
ATOM 1527 C C . PRO B 1 78 ? 50.424 66.286 28.153 1.00 27.11 78 PRO B C 1
ATOM 1528 O O . PRO B 1 78 ? 49.510 67.104 28.056 1.00 26.48 78 PRO B O 1
ATOM 1532 N N . GLN B 1 79 ? 51.677 66.549 27.792 1.00 27.51 79 GLN B N 1
ATOM 1533 C CA . GLN B 1 79 ? 52.047 67.842 27.245 1.00 28.10 79 GLN B CA 1
ATOM 1534 C C . GLN B 1 79 ? 51.622 68.006 25.781 1.00 27.88 79 GLN B C 1
ATOM 1535 O O . GLN B 1 79 ? 51.070 69.046 25.416 1.00 27.75 79 GLN B O 1
ATOM 1541 N N . THR B 1 80 ? 51.855 66.980 24.956 1.00 27.76 80 THR B N 1
ATOM 1542 C CA . THR B 1 80 ? 51.511 67.015 23.527 1.00 27.63 80 THR B CA 1
ATOM 1543 C C . THR B 1 80 ? 50.092 66.496 23.248 1.00 28.37 80 THR B C 1
ATOM 1544 O O . THR B 1 80 ? 49.521 66.769 22.182 1.00 27.45 80 THR B O 1
ATOM 1548 N N . LYS B 1 81 ? 49.548 65.748 24.219 1.00 29.12 81 LYS B N 1
ATOM 1549 C CA . LYS B 1 81 ? 48.229 65.091 24.140 1.00 29.89 81 LYS B CA 1
ATOM 1550 C C . LYS B 1 81 ? 48.167 63.976 23.088 1.00 30.09 81 LYS B C 1
ATOM 1551 O O . LYS B 1 81 ? 47.125 63.759 22.458 1.00 30.75 81 LYS B O 1
ATOM 1557 N N . GLN B 1 82 ? 49.270 63.258 22.912 1.00 30.23 82 GLN B N 1
ATOM 1558 C CA . GLN B 1 82 ? 49.348 62.245 21.863 1.00 29.68 82 GLN B CA 1
ATOM 1559 C C . GLN B 1 82 ? 49.406 60.879 22.481 1.00 30.60 82 GLN B C 1
ATOM 1560 O O . GLN B 1 82 ? 49.864 60.737 23.617 1.00 31.13 82 GLN B O 1
ATOM 1574 N N . ALA B 1 84 ? 50.077 56.511 21.943 1.00 31.64 84 ALA B N 1
ATOM 1575 C CA . ALA B 1 84 ? 50.788 55.471 21.234 1.00 32.10 84 ALA B CA 1
ATOM 1576 C C . ALA B 1 84 ? 50.356 54.107 21.742 1.00 32.45 84 ALA B C 1
ATOM 1577 O O . ALA B 1 84 ? 50.062 53.931 22.924 1.00 32.77 84 ALA B O 1
ATOM 1579 N N . PHE B 1 85 ? 50.292 53.158 20.826 1.00 33.38 85 PHE B N 1
ATOM 1580 C CA . PHE B 1 85 ? 50.007 51.770 21.150 1.00 34.38 85 PHE B CA 1
ATOM 1581 C C . PHE B 1 85 ? 51.313 51.010 21.079 1.00 33.86 85 PHE B C 1
ATOM 1582 O O . PHE B 1 85 ? 51.895 50.856 20.003 1.00 33.48 85 PHE B O 1
ATOM 1590 N N . VAL B 1 86 ? 51.774 50.553 22.237 1.00 33.80 86 VAL B N 1
ATOM 1591 C CA . VAL B 1 86 ? 53.048 49.846 22.344 1.00 33.86 86 VAL B CA 1
ATOM 1592 C C . VAL B 1 86 ? 52.951 48.399 21.849 1.00 34.36 86 VAL B C 1
ATOM 1593 O O . VAL B 1 86 ? 52.003 47.684 22.164 1.00 34.43 86 VAL B O 1
ATOM 1597 N N . ASP B 1 87 ? 53.932 47.989 21.059 1.00 35.33 87 ASP B N 1
ATOM 1598 C CA . ASP B 1 87 ? 54.039 46.610 20.605 1.00 36.79 87 ASP B CA 1
ATOM 1599 C C . ASP B 1 87 ? 54.937 45.882 21.582 1.00 37.26 87 ASP B C 1
ATOM 1600 O O . ASP B 1 87 ? 56.139 46.100 21.545 1.00 37.70 87 ASP B O 1
ATOM 1605 N N . ILE B 1 88 ? 54.377 45.034 22.445 1.00 37.64 88 ILE B N 1
ATOM 1606 C CA . ILE B 1 88 ? 55.193 44.329 23.442 1.00 39.02 88 ILE B CA 1
ATOM 1607 C C . ILE B 1 88 ? 55.584 42.875 23.122 1.00 39.20 88 ILE B C 1
ATOM 1608 O O . ILE B 1 88 ? 56.249 42.209 23.932 1.00 39.07 88 ILE B O 1
ATOM 1613 N N . ASN B 1 89 ? 55.195 42.403 21.941 1.00 39.31 89 ASN B N 1
ATOM 1614 C CA . ASN B 1 89 ? 55.413 41.015 21.538 1.00 39.80 89 ASN B CA 1
ATOM 1615 C C . ASN B 1 89 ? 56.864 40.506 21.610 1.00 39.86 89 ASN B C 1
ATOM 1616 O O . ASN B 1 89 ? 57.121 39.442 22.179 1.00 39.56 89 ASN B O 1
ATOM 1621 N N . LYS B 1 90 ? 57.808 41.272 21.065 1.00 40.39 90 LYS B N 1
ATOM 1622 C CA . LYS B 1 90 ? 59.209 40.834 21.001 1.00 41.07 90 LYS B CA 1
ATOM 1623 C C . LYS B 1 90 ? 59.865 40.773 22.390 1.00 40.95 90 LYS B C 1
ATOM 1624 O O . LYS B 1 90 ? 60.916 40.166 22.574 1.00 40.66 90 LYS B O 1
ATOM 1630 N N . SER B 1 91 ? 59.217 41.407 23.360 1.00 41.59 91 SER B N 1
ATOM 1631 C CA . SER B 1 91 ? 59.683 41.489 24.732 1.00 41.93 91 SER B CA 1
ATOM 1632 C C . SER B 1 91 ? 59.383 40.195 25.510 1.00 42.44 91 SER B C 1
ATOM 1633 O O . SER B 1 91 ? 59.964 39.935 26.569 1.00 41.58 91 SER B O 1
ATOM 1636 N N . LEU B 1 92 ? 58.481 39.387 24.966 1.00 43.73 92 LEU B N 1
ATOM 1637 C CA . LEU B 1 92 ? 57.911 38.268 25.705 1.00 45.62 92 LEU B CA 1
ATOM 1638 C C . LEU B 1 92 ? 58.156 36.881 25.126 1.00 46.91 92 LEU B C 1
ATOM 1639 O O . LEU B 1 92 ? 57.851 36.618 23.953 1.00 47.27 92 LEU B O 1
ATOM 1644 N N . ASP B 1 93 ? 58.704 36.002 25.967 1.00 48.30 93 ASP B N 1
ATOM 1645 C CA . ASP B 1 93 ? 58.750 34.560 25.697 1.00 49.70 93 ASP B CA 1
ATOM 1646 C C . ASP B 1 93 ? 57.751 33.818 26.612 1.00 50.92 93 ASP B C 1
ATOM 1647 O O . ASP B 1 93 ? 58.021 33.568 27.796 1.00 50.94 93 ASP B O 1
ATOM 1652 N N . PHE B 1 94 ? 56.601 33.461 26.048 1.00 52.10 94 PHE B N 1
ATOM 1653 C CA . PHE B 1 94 ? 55.533 32.828 26.804 1.00 53.31 94 PHE B CA 1
ATOM 1654 C C . PHE B 1 94 ? 55.748 31.328 26.981 1.00 53.95 94 PHE B C 1
ATOM 1655 O O . PHE B 1 94 ? 54.916 30.649 27.598 1.00 54.06 94 PHE B O 1
ATOM 1663 N N . THR B 1 95 ? 56.851 30.812 26.436 1.00 54.59 95 THR B N 1
ATOM 1664 C CA . THR B 1 95 ? 57.254 29.418 26.673 1.00 55.07 95 THR B CA 1
ATOM 1665 C C . THR B 1 95 ? 58.199 29.312 27.886 1.00 55.56 95 THR B C 1
ATOM 1666 O O . THR B 1 95 ? 58.594 28.202 28.273 1.00 55.70 95 THR B O 1
ATOM 1670 N N . LYS B 1 96 ? 58.538 30.459 28.491 1.00 55.97 96 LYS B N 1
ATOM 1671 C CA . LYS B 1 96 ? 59.648 30.534 29.464 1.00 56.55 96 LYS B CA 1
ATOM 1672 C C . LYS B 1 96 ? 59.330 30.522 30.968 1.00 56.78 96 LYS B C 1
ATOM 1673 O O . LYS B 1 96 ? 58.218 30.855 31.389 1.00 56.55 96 LYS B O 1
ATOM 1679 N N . THR B 1 97 ? 60.354 30.112 31.735 1.00 57.18 97 THR B N 1
ATOM 1680 C CA . THR B 1 97 ? 60.386 30.007 33.217 1.00 57.24 97 THR B CA 1
ATOM 1681 C C . THR B 1 97 ? 59.272 30.727 33.999 1.00 57.17 97 THR B C 1
ATOM 1682 O O . THR B 1 97 ? 58.334 30.079 34.483 1.00 57.32 97 THR B O 1
ATOM 1686 N N . ASP B 1 98 ? 59.418 32.049 34.134 1.00 56.88 98 ASP B N 1
ATOM 1687 C CA . ASP B 1 98 ? 58.413 32.976 34.689 1.00 56.59 98 ASP B CA 1
ATOM 1688 C C . ASP B 1 98 ? 59.013 34.389 34.752 1.00 56.13 98 ASP B C 1
ATOM 1689 O O . ASP B 1 98 ? 58.598 35.275 34.003 1.00 56.17 98 ASP B O 1
ATOM 1694 N N . LYS B 1 99 ? 59.991 34.585 35.639 1.00 55.25 99 LYS B N 1
ATOM 1695 C CA . LYS B 1 99 ? 60.682 35.862 35.780 1.00 54.28 99 LYS B CA 1
ATOM 1696 C C . LYS B 1 99 ? 61.090 36.410 34.413 1.00 53.22 99 LYS B C 1
ATOM 1697 O O . LYS B 1 99 ? 60.601 37.461 33.980 1.00 53.44 99 LYS B O 1
ATOM 1703 N N . SER B 1 100 ? 61.966 35.683 33.724 1.00 51.54 100 SER B N 1
ATOM 1704 C CA . SER B 1 100 ? 62.423 36.103 32.407 1.00 49.62 100 SER B CA 1
ATOM 1705 C C . SER B 1 100 ? 61.458 35.669 31.302 1.00 48.01 100 SER B C 1
ATOM 1706 O O . SER B 1 100 ? 61.865 35.046 30.317 1.00 48.23 100 SER B O 1
ATOM 1709 N N . LEU B 1 101 ? 60.174 35.966 31.475 1.00 45.62 101 LEU B N 1
ATOM 1710 C CA . LEU B 1 101 ? 59.261 35.942 30.340 1.00 43.28 101 LEU B CA 1
ATOM 1711 C C . LEU B 1 101 ? 59.204 37.341 29.733 1.00 41.75 101 LEU B C 1
ATOM 1712 O O . LEU B 1 101 ? 58.643 37.527 28.647 1.00 41.14 101 LEU B O 1
ATOM 1717 N N . VAL B 1 102 ? 59.800 38.306 30.447 1.00 39.59 102 VAL B N 1
ATOM 1718 C CA . VAL B 1 102 ? 59.886 39.690 30.009 1.00 37.89 102 VAL B CA 1
ATOM 1719 C C . VAL B 1 102 ? 61.337 40.142 29.958 1.00 36.72 102 VAL B C 1
ATOM 1720 O O . VAL B 1 102 ? 62.014 40.211 30.984 1.00 36.47 102 VAL B O 1
ATOM 1724 N N . ASN B 1 103 ? 61.808 40.449 28.757 1.00 35.27 103 ASN B N 1
ATOM 1725 C CA . ASN B 1 103 ? 63.086 41.123 28.593 1.00 34.24 103 ASN B CA 1
ATOM 1726 C C . ASN B 1 103 ? 62.858 42.613 28.812 1.00 33.48 103 ASN B C 1
ATOM 1727 O O . ASN B 1 103 ? 62.193 43.272 27.996 1.00 33.37 103 ASN B O 1
ATOM 1732 N N . LEU B 1 104 ? 63.372 43.142 29.918 1.00 32.41 104 LEU B N 1
ATOM 1733 C CA . LEU B 1 104 ? 63.081 44.529 30.286 1.00 32.02 104 LEU B CA 1
ATOM 1734 C C . LEU B 1 104 ? 63.688 45.533 29.300 1.00 31.66 104 LEU B C 1
ATOM 1735 O O . LEU B 1 104 ? 63.098 46.581 29.033 1.00 31.42 104 LEU B O 1
ATOM 1740 N N . GLU B 1 105 ? 64.855 45.197 28.755 1.00 31.52 105 GLU B N 1
ATOM 1741 C CA . GLU B 1 105 ? 65.526 46.050 27.777 1.00 31.26 105 GLU B CA 1
ATOM 1742 C C . GLU B 1 105 ? 64.757 46.145 26.467 1.00 30.46 105 GLU B C 1
ATOM 1743 O O . GLU B 1 105 ? 64.568 47.239 25.934 1.00 29.95 105 GLU B O 1
ATOM 1749 N N . ILE B 1 106 ? 64.304 45.002 25.955 1.00 29.99 106 ILE B N 1
ATOM 1750 C CA . ILE B 1 106 ? 63.460 45.010 24.761 1.00 29.58 106 ILE B CA 1
ATOM 1751 C C . ILE B 1 106 ? 62.167 45.805 25.013 1.00 29.61 106 ILE B C 1
ATOM 1752 O O . ILE B 1 106 ? 61.757 46.610 24.176 1.00 29.72 106 ILE B O 1
ATOM 1757 N N . LEU B 1 107 ? 61.577 45.627 26.189 1.00 29.47 107 LEU B N 1
ATOM 1758 C CA . LEU B 1 107 ? 60.333 46.297 26.529 1.00 29.85 107 LEU B CA 1
ATOM 1759 C C . LEU B 1 107 ? 60.484 47.819 26.587 1.00 30.28 107 LEU B C 1
ATOM 1760 O O . LEU B 1 107 ? 59.682 48.562 25.995 1.00 30.22 107 LEU B O 1
ATOM 1765 N N . LYS B 1 108 ? 61.499 48.267 27.309 1.00 30.56 108 LYS B N 1
ATOM 1766 C CA . LYS B 1 108 ? 61.835 49.677 27.390 1.00 31.47 108 LYS B CA 1
ATOM 1767 C C . LYS B 1 108 ? 61.949 50.273 25.981 1.00 31.49 108 LYS B C 1
ATOM 1768 O O . LYS B 1 108 ? 61.331 51.302 25.672 1.00 31.57 108 LYS B O 1
ATOM 1774 N N . SER B 1 109 ? 62.722 49.610 25.127 1.00 31.28 109 SER B N 1
ATOM 1775 C CA . SER B 1 109 ? 62.838 50.007 23.732 1.00 31.46 109 SER B CA 1
ATOM 1776 C C . SER B 1 109 ? 61.474 50.041 23.023 1.00 31.78 109 SER B C 1
ATOM 1777 O O . SER B 1 109 ? 61.114 51.044 22.406 1.00 32.09 109 SER B O 1
ATOM 1780 N N . GLU B 1 110 ? 60.700 48.964 23.126 1.00 31.89 110 GLU B N 1
ATOM 1781 C CA . GLU B 1 110 ? 59.381 48.929 22.477 1.00 32.17 110 GLU B CA 1
ATOM 1782 C C . GLU B 1 110 ? 58.448 50.083 22.895 1.00 31.34 110 GLU B C 1
ATOM 1783 O O . GLU B 1 110 ? 57.666 50.591 22.086 1.00 30.93 110 GLU B O 1
ATOM 1789 N N . ILE B 1 111 ? 58.534 50.484 24.162 1.00 30.95 111 ILE B N 1
ATOM 1790 C CA . ILE B 1 111 ? 57.727 51.574 24.689 1.00 30.36 111 ILE B CA 1
ATOM 1791 C C . ILE B 1 111 ? 58.115 52.899 24.027 1.00 30.72 111 ILE B C 1
ATOM 1792 O O . ILE B 1 111 ? 57.247 53.664 23.573 1.00 30.00 111 ILE B O 1
ATOM 1797 N N . GLU B 1 112 ? 59.426 53.134 23.938 1.00 30.58 112 GLU B N 1
ATOM 1798 C CA . GLU B 1 112 ? 59.964 54.343 23.353 1.00 30.61 112 GLU B CA 1
ATOM 1799 C C . GLU B 1 112 ? 59.778 54.394 21.833 1.00 30.30 112 GLU B C 1
ATOM 1800 O O . GLU B 1 112 ? 59.737 55.470 21.248 1.00 30.47 112 GLU B O 1
ATOM 1806 N N . LYS B 1 113 ? 59.657 53.234 21.199 1.00 30.22 113 LYS B N 1
ATOM 1807 C CA . LYS B 1 113 ? 59.441 53.144 19.753 1.00 30.40 113 LYS B CA 1
ATOM 1808 C C . LYS B 1 113 ? 57.992 53.404 19.345 1.00 30.35 113 LYS B C 1
ATOM 1809 O O . LYS B 1 113 ? 57.716 53.744 18.192 1.00 30.28 113 LYS B O 1
ATOM 1815 N N . ALA B 1 114 ? 57.070 53.223 20.282 1.00 30.04 114 ALA B N 1
ATOM 1816 C CA . ALA B 1 114 ? 55.657 53.421 20.021 1.00 30.01 114 ALA B CA 1
ATOM 1817 C C . ALA B 1 114 ? 55.323 54.806 19.444 1.00 30.79 114 ALA B C 1
ATOM 1818 O O . ALA B 1 114 ? 55.617 55.856 20.044 1.00 30.55 114 ALA B O 1
ATOM 1820 N N . THR B 1 115 ? 54.672 54.765 18.280 1.00 31.37 115 THR B N 1
ATOM 1821 C CA . THR B 1 115 ? 54.329 55.929 17.464 1.00 31.47 115 THR B CA 1
ATOM 1822 C C . THR B 1 115 ? 53.209 56.840 18.014 1.00 30.98 115 THR B C 1
ATOM 1823 O O . THR B 1 115 ? 52.101 56.394 18.285 1.00 31.03 115 THR B O 1
ATOM 1827 N N . TYR B 1 116 ? 53.521 58.127 18.143 1.00 30.68 116 TYR B N 1
ATOM 1828 C CA . TYR B 1 116 ? 52.586 59.103 18.673 1.00 30.68 116 TYR B CA 1
ATOM 1829 C C . TYR B 1 116 ? 51.645 59.598 17.594 1.00 30.62 116 TYR B C 1
ATOM 1830 O O . TYR B 1 116 ? 52.045 59.810 16.463 1.00 29.38 116 TYR B O 1
ATOM 1839 N N . GLY B 1 117 ? 50.388 59.779 17.983 1.00 31.31 117 GLY B N 1
ATOM 1840 C CA . GLY B 1 117 ? 49.374 60.385 17.140 1.00 32.62 117 GLY B CA 1
ATOM 1841 C C . GLY B 1 117 ? 48.171 60.796 17.980 1.00 33.66 117 GLY B C 1
ATOM 1842 O O . GLY B 1 117 ? 48.179 60.666 19.210 1.00 33.11 117 GLY B O 1
ATOM 1843 N N . VAL B 1 118 ? 47.152 61.312 17.300 1.00 34.94 118 VAL B N 1
ATOM 1844 C CA . VAL B 1 118 ? 45.845 61.590 17.887 1.00 36.32 118 VAL B CA 1
ATOM 1845 C C . VAL B 1 118 ? 44.839 60.694 17.164 1.00 37.55 118 VAL B C 1
ATOM 1846 O O . VAL B 1 118 ? 44.809 60.646 15.941 1.00 37.74 118 VAL B O 1
ATOM 1850 N N . TRP B 1 119 ? 44.025 59.967 17.912 1.00 39.54 119 TRP B N 1
ATOM 1851 C CA . TRP B 1 119 ? 43.120 59.019 17.282 1.00 41.35 119 TRP B CA 1
ATOM 1852 C C . TRP B 1 119 ? 41.702 59.574 17.229 1.00 43.05 119 TRP B C 1
ATOM 1853 O O . TRP B 1 119 ? 41.116 59.860 18.262 1.00 43.51 119 TRP B O 1
ATOM 1864 N N . PRO B 1 120 ? 41.148 59.728 16.019 1.00 45.21 120 PRO B N 1
ATOM 1865 C CA . PRO B 1 120 ? 39.831 60.338 15.843 1.00 47.14 120 PRO B CA 1
ATOM 1866 C C . PRO B 1 120 ? 38.711 59.365 16.218 1.00 48.93 120 PRO B C 1
ATOM 1867 O O . PRO B 1 120 ? 38.628 58.287 15.625 1.00 49.37 120 PRO B O 1
ATOM 1871 N N . PRO B 1 121 ? 37.887 59.725 17.231 1.00 50.51 121 PRO B N 1
ATOM 1872 C CA . PRO B 1 121 ? 36.758 58.936 17.757 1.00 51.46 121 PRO B CA 1
ATOM 1873 C C . PRO B 1 121 ? 35.921 58.220 16.684 1.00 52.33 121 PRO B C 1
ATOM 1874 O O . PRO B 1 121 ? 35.661 57.008 16.782 1.00 52.63 121 PRO B O 1
ATOM 1886 N N . LYS C 1 2 ? 22.370 62.074 57.649 1.00 38.66 2 LYS C N 1
ATOM 1887 C CA . LYS C 1 2 ? 21.777 62.512 56.396 1.00 36.90 2 LYS C CA 1
ATOM 1888 C C . LYS C 1 2 ? 21.363 61.285 55.578 1.00 35.66 2 LYS C C 1
ATOM 1889 O O . LYS C 1 2 ? 21.881 60.187 55.785 1.00 35.44 2 LYS C O 1
ATOM 1895 N N . ASN C 1 3 ? 20.413 61.463 54.668 1.00 33.98 3 ASN C N 1
ATOM 1896 C CA . ASN C 1 3 ? 19.993 60.362 53.819 1.00 32.38 3 ASN C CA 1
ATOM 1897 C C . ASN C 1 3 ? 21.002 60.076 52.716 1.00 31.80 3 ASN C C 1
ATOM 1898 O O . ASN C 1 3 ? 21.855 60.914 52.408 1.00 31.48 3 ASN C O 1
ATOM 1903 N N . VAL C 1 4 ? 20.912 58.875 52.149 1.00 30.94 4 VAL C N 1
ATOM 1904 C CA . VAL C 1 4 ? 21.883 58.396 51.177 1.00 30.10 4 VAL C CA 1
ATOM 1905 C C . VAL C 1 4 ? 21.402 58.657 49.757 1.00 29.67 4 VAL C C 1
ATOM 1906 O O . VAL C 1 4 ? 20.233 58.437 49.424 1.00 28.94 4 VAL C O 1
ATOM 1910 N N . LEU C 1 5 ? 22.318 59.158 48.939 1.00 29.34 5 LEU C N 1
ATOM 1911 C CA . LEU C 1 5 ? 22.092 59.289 47.514 1.00 29.19 5 LEU C CA 1
ATOM 1912 C C . LEU C 1 5 ? 22.849 58.202 46.816 1.00 28.79 5 LEU C C 1
ATOM 1913 O O . LEU C 1 5 ? 24.035 58.021 47.069 1.00 28.88 5 LEU C O 1
ATOM 1918 N N . ILE C 1 6 ? 22.156 57.475 45.947 1.00 28.71 6 ILE C N 1
ATOM 1919 C CA . ILE C 1 6 ? 22.750 56.349 45.206 1.00 28.32 6 ILE C CA 1
ATOM 1920 C C . ILE C 1 6 ? 22.702 56.668 43.711 1.00 28.07 6 ILE C C 1
ATOM 1921 O O . ILE C 1 6 ? 21.628 56.801 43.135 1.00 28.00 6 ILE C O 1
ATOM 1926 N N . ILE C 1 7 ? 23.874 56.826 43.109 1.00 27.66 7 ILE C N 1
ATOM 1927 C CA . ILE C 1 7 ? 23.996 57.121 41.687 1.00 27.65 7 ILE C CA 1
ATOM 1928 C C . ILE C 1 7 ? 24.529 55.899 40.927 1.00 27.42 7 ILE C C 1
ATOM 1929 O O . ILE C 1 7 ? 25.637 55.429 41.200 1.00 27.13 7 ILE C O 1
ATOM 1934 N N . PHE C 1 8 ? 23.702 55.395 40.005 1.00 27.35 8 PHE C N 1
ATOM 1935 C CA . PHE C 1 8 ? 24.047 54.347 39.041 1.00 27.37 8 PHE C CA 1
ATOM 1936 C C . PHE C 1 8 ? 24.394 54.945 37.678 1.00 28.02 8 PHE C C 1
ATOM 1937 O O . PHE C 1 8 ? 23.667 55.801 37.161 1.00 27.83 8 PHE C O 1
ATOM 1945 N N . GLY C 1 9 ? 25.481 54.461 37.088 1.00 28.44 9 GLY C N 1
ATOM 1946 C CA . GLY C 1 9 ? 25.850 54.805 35.720 1.00 29.00 9 GLY C CA 1
ATOM 1947 C C . GLY C 1 9 ? 27.188 54.196 35.336 1.00 29.37 9 GLY C C 1
ATOM 1948 O O . GLY C 1 9 ? 27.832 53.541 36.157 1.00 29.17 9 GLY C O 1
ATOM 1949 N N . LYS C 1 10 ? 27.598 54.407 34.089 1.00 29.74 10 LYS C N 1
ATOM 1950 C CA . LYS C 1 10 ? 28.912 53.965 33.630 1.00 30.82 10 LYS C CA 1
ATOM 1951 C C . LYS C 1 10 ? 30.022 54.768 34.308 1.00 31.04 10 LYS C C 1
ATOM 1952 O O . LYS C 1 10 ? 29.989 55.993 34.294 1.00 31.18 10 LYS C O 1
ATOM 1958 N N . PRO C 1 11 ? 31.028 54.083 34.870 1.00 31.45 11 PRO C N 1
ATOM 1959 C CA . PRO C 1 11 ? 32.134 54.813 35.468 1.00 32.05 11 PRO C CA 1
ATOM 1960 C C . PRO C 1 11 ? 32.959 55.488 34.376 1.00 32.74 11 PRO C C 1
ATOM 1961 O O . PRO C 1 11 ? 33.063 54.957 33.264 1.00 32.67 11 PRO C O 1
ATOM 1965 N N . TYR C 1 12 ? 33.521 56.652 34.687 1.00 33.71 12 TYR C N 1
ATOM 1966 C CA . TYR C 1 12 ? 34.489 57.319 33.803 1.00 34.72 12 TYR C CA 1
ATOM 1967 C C . TYR C 1 12 ? 33.969 57.693 32.396 1.00 35.30 12 TYR C C 1
ATOM 1968 O O . TYR C 1 12 ? 34.726 57.704 31.423 1.00 35.51 12 TYR C O 1
ATOM 1977 N N . CYS C 1 13 ? 32.671 57.975 32.299 1.00 36.17 13 CYS C N 1
ATOM 1978 C CA . CYS C 1 13 ? 32.087 58.595 31.104 1.00 37.06 13 CYS C CA 1
ATOM 1979 C C . CYS C 1 13 ? 31.549 59.984 31.468 1.00 36.95 13 CYS C C 1
ATOM 1980 O O . CYS C 1 13 ? 31.223 60.260 32.634 1.00 36.85 13 CYS C O 1
ATOM 1983 N N . SER C 1 14 ? 31.433 60.840 30.459 1.00 36.98 14 SER C N 1
ATOM 1984 C CA . SER C 1 14 ? 31.153 62.255 30.669 1.00 37.01 14 SER C CA 1
ATOM 1985 C C . SER C 1 14 ? 29.751 62.562 31.202 1.00 36.99 14 SER C C 1
ATOM 1986 O O . SER C 1 14 ? 29.563 63.583 31.863 1.00 37.08 14 SER C O 1
ATOM 1989 N N . ILE C 1 15 ? 28.781 61.679 30.948 1.00 36.91 15 ILE C N 1
ATOM 1990 C CA . ILE C 1 15 ? 27.394 61.951 31.347 1.00 36.90 15 ILE C CA 1
ATOM 1991 C C . ILE C 1 15 ? 27.222 61.765 32.845 1.00 36.91 15 ILE C C 1
ATOM 1992 O O . ILE C 1 15 ? 26.709 62.651 33.544 1.00 36.75 15 ILE C O 1
ATOM 1997 N N . CYS C 1 16 ? 27.681 60.614 33.328 1.00 37.11 16 CYS C N 1
ATOM 1998 C CA . CYS C 1 16 ? 27.523 60.243 34.720 1.00 36.35 16 CYS C CA 1
ATOM 1999 C C . CYS C 1 16 ? 28.470 61.007 35.640 1.00 35.46 16 CYS C C 1
ATOM 2000 O O . CYS C 1 16 ? 28.171 61.190 36.815 1.00 35.43 16 CYS C O 1
ATOM 2003 N N . GLU C 1 17 ? 29.605 61.455 35.113 1.00 34.23 17 GLU C N 1
ATOM 2004 C CA . GLU C 1 17 ? 30.557 62.181 35.931 1.00 33.51 17 GLU C CA 1
ATOM 2005 C C . GLU C 1 17 ? 30.261 63.674 35.946 1.00 33.26 17 GLU C C 1
ATOM 2006 O O . GLU C 1 17 ? 30.758 64.400 36.816 1.00 33.15 17 GLU C O 1
ATOM 2012 N N . ASN C 1 18 ? 29.461 64.133 34.980 1.00 32.81 18 ASN C N 1
ATOM 2013 C CA . ASN C 1 18 ? 28.926 65.496 35.005 1.00 32.30 18 ASN C CA 1
ATOM 2014 C C . ASN C 1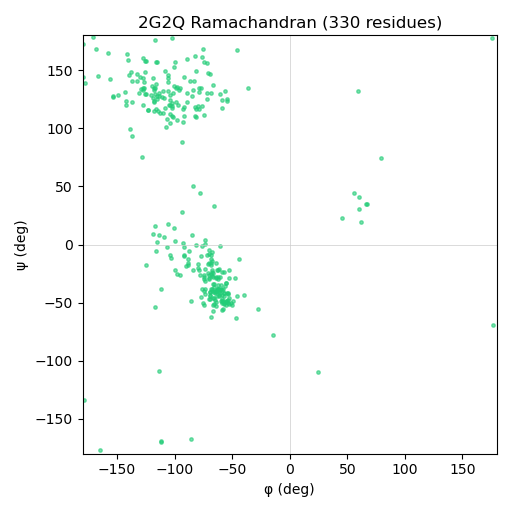 18 ? 27.847 65.585 36.060 1.00 31.81 18 ASN C C 1
ATOM 2015 O O . ASN C 1 18 ? 27.787 66.549 36.825 1.00 31.71 18 ASN C O 1
ATOM 2020 N N . VAL C 1 19 ? 27.003 64.558 36.105 1.00 31.56 19 VAL C N 1
ATOM 2021 C CA . VAL C 1 19 ? 25.928 64.495 37.085 1.00 31.25 19 VAL C CA 1
ATOM 2022 C C . VAL C 1 19 ? 26.520 64.270 38.474 1.00 31.41 19 VAL C C 1
ATOM 2023 O O . VAL C 1 19 ? 26.160 64.970 39.424 1.00 31.45 19 VAL C O 1
ATOM 2027 N N . SER C 1 20 ? 27.440 63.313 38.581 1.00 31.31 20 SER C N 1
ATOM 2028 C CA . SER C 1 20 ? 28.082 63.019 39.851 1.00 31.67 20 SER C CA 1
ATOM 2029 C C . SER C 1 20 ? 28.751 64.261 40.396 1.00 31.91 20 SER C C 1
ATOM 2030 O O . SER C 1 20 ? 28.526 64.633 41.549 1.00 31.82 20 SER C O 1
ATOM 2033 N N . ASP C 1 21 ? 29.544 64.911 39.545 1.00 32.33 21 ASP C N 1
ATOM 2034 C CA . ASP C 1 21 ? 30.278 66.115 39.911 1.00 32.89 21 ASP C CA 1
ATOM 2035 C C . ASP C 1 21 ? 29.341 67.193 40.463 1.00 33.06 21 ASP C C 1
ATOM 2036 O O . ASP C 1 21 ? 29.596 67.753 41.533 1.00 33.26 21 ASP C O 1
ATOM 2041 N N . ALA C 1 22 ? 28.245 67.460 39.755 1.00 33.17 22 ALA C N 1
ATOM 2042 C CA . ALA C 1 22 ? 27.258 68.450 40.206 1.00 33.36 22 ALA C CA 1
ATOM 2043 C C . ALA C 1 22 ? 26.587 68.043 41.518 1.00 33.44 22 ALA C C 1
ATOM 2044 O O . ALA C 1 22 ? 26.168 68.885 42.314 1.00 33.69 22 ALA C O 1
ATOM 2046 N N . VAL C 1 23 ? 26.491 66.744 41.742 1.00 33.63 23 VAL C N 1
ATOM 2047 C CA . VAL C 1 23 ? 25.807 66.229 42.919 1.00 33.82 23 VAL C CA 1
ATOM 2048 C C . VAL C 1 23 ? 26.729 66.201 44.142 1.00 33.88 23 VAL C C 1
ATOM 2049 O O . VAL C 1 23 ? 26.257 66.233 45.280 1.00 33.92 23 VAL C O 1
ATOM 2053 N N . GLU C 1 24 ? 28.039 66.192 43.890 1.00 34.01 24 GLU C N 1
ATOM 2054 C CA . GLU C 1 24 ? 29.050 66.270 44.947 1.00 34.03 24 GLU C CA 1
ATOM 2055 C C . GLU C 1 24 ? 29.043 67.625 45.654 1.00 34.02 24 GLU C C 1
ATOM 2056 O O . GLU C 1 24 ? 29.638 67.778 46.722 1.00 34.26 24 GLU C O 1
ATOM 2062 N N . GLU C 1 25 ? 28.371 68.607 45.062 1.00 33.71 25 GLU C N 1
ATOM 2063 C CA . GLU C 1 25 ? 28.161 69.880 45.738 1.00 33.59 25 GLU C CA 1
ATOM 2064 C C . GLU C 1 25 ? 26.929 69.826 46.651 1.00 33.28 25 GLU C C 1
ATOM 2065 O O . GLU C 1 25 ? 26.509 70.844 47.203 1.00 32.98 25 GLU C O 1
ATOM 2071 N N . LEU C 1 26 ? 26.373 68.620 46.811 1.00 33.04 26 LEU C N 1
ATOM 2072 C CA . LEU C 1 26 ? 25.327 68.347 47.797 1.00 32.82 26 LEU C CA 1
ATOM 2073 C C . LEU C 1 26 ? 25.809 67.403 48.900 1.00 32.68 26 LEU C C 1
ATOM 2074 O O . LEU C 1 26 ? 25.012 66.953 49.728 1.00 32.47 26 LEU C O 1
ATOM 2079 N N . LYS C 1 27 ? 27.113 67.115 48.906 1.00 32.58 27 LYS C N 1
ATOM 2080 C CA . LYS C 1 27 ? 27.754 66.268 49.929 1.00 32.51 27 LYS C CA 1
ATOM 2081 C C . LYS C 1 27 ? 27.466 66.736 51.357 1.00 32.42 27 LYS C C 1
ATOM 2082 O O . LYS C 1 27 ? 27.565 65.958 52.308 1.00 32.35 27 LYS C O 1
ATOM 2088 N N . SER C 1 28 ? 27.109 68.012 51.484 1.00 32.39 28 SER C N 1
ATOM 2089 C CA . SER C 1 28 ? 26.874 68.658 52.768 1.00 32.44 28 SER C CA 1
ATOM 2090 C C . SER C 1 28 ? 25.554 68.207 53.386 1.00 32.42 28 SER C C 1
ATOM 2091 O O . SER C 1 28 ? 25.361 68.312 54.598 1.00 32.38 28 SER C O 1
ATOM 2094 N N . GLU C 1 29 ? 24.657 67.700 52.547 1.00 32.28 29 GLU C N 1
ATOM 2095 C CA . GLU C 1 29 ? 23.300 67.377 52.974 1.00 32.45 29 GLU C CA 1
ATOM 2096 C C . GLU C 1 29 ? 22.889 65.933 52.701 1.00 32.04 29 GLU C C 1
ATOM 2097 O O . GLU C 1 29 ? 21.923 65.447 53.278 1.00 32.20 29 GLU C O 1
ATOM 2103 N N . TYR C 1 30 ? 23.616 65.257 51.814 1.00 31.69 30 TYR C N 1
ATOM 2104 C CA . TYR C 1 30 ? 23.409 63.834 51.557 1.00 31.03 30 TYR C CA 1
ATOM 2105 C C . TYR C 1 30 ? 24.699 63.060 51.674 1.00 30.98 30 TYR C C 1
ATOM 2106 O O . TYR C 1 30 ? 25.788 63.616 51.593 1.00 30.92 30 TYR C O 1
ATOM 2115 N N . ASP C 1 31 ? 24.560 61.759 51.852 1.00 31.14 31 ASP C N 1
ATOM 2116 C CA . ASP C 1 31 ? 25.690 60.860 51.836 1.00 31.48 31 ASP C CA 1
ATOM 2117 C C . ASP C 1 31 ? 25.663 60.177 50.475 1.00 31.33 31 ASP C C 1
ATOM 2118 O O . ASP C 1 31 ? 24.699 59.483 50.141 1.00 31.62 31 ASP C O 1
ATOM 2123 N N . ILE C 1 32 ? 26.702 60.400 49.679 1.00 30.95 32 ILE C N 1
ATOM 2124 C CA . ILE C 1 32 ? 26.682 59.966 48.287 1.00 30.75 32 ILE C CA 1
ATOM 2125 C C . ILE C 1 32 ? 27.365 58.625 48.115 1.00 30.50 32 ILE C C 1
ATOM 2126 O O . ILE C 1 32 ? 28.463 58.409 48.612 1.00 30.55 32 ILE C O 1
ATOM 2131 N N . LEU C 1 33 ? 26.702 57.735 47.392 1.00 30.29 33 LEU C N 1
ATOM 2132 C CA . LEU C 1 33 ? 27.235 56.416 47.089 1.00 30.14 33 LEU C CA 1
ATOM 2133 C C . LEU C 1 33 ? 27.129 56.185 45.586 1.00 29.90 33 LEU C C 1
ATOM 2134 O O . LEU C 1 33 ? 26.098 56.464 44.988 1.00 29.74 33 LEU C O 1
ATOM 2139 N N . HIS C 1 34 ? 28.196 55.695 44.969 1.00 29.90 34 HIS C N 1
ATOM 2140 C CA . HIS C 1 34 ? 28.160 55.403 43.539 1.00 29.79 34 HIS C CA 1
ATOM 2141 C C . HIS C 1 34 ? 28.081 53.909 43.261 1.00 29.77 34 HIS C C 1
ATOM 2142 O O . HIS C 1 34 ? 28.848 53.123 43.821 1.00 29.13 34 HIS C O 1
ATOM 2149 N N . VAL C 1 35 ? 27.156 53.524 42.387 1.00 29.76 35 VAL C N 1
ATOM 2150 C CA . VAL C 1 35 ? 27.153 52.172 41.874 1.00 29.65 35 VAL C CA 1
ATOM 2151 C C . VAL C 1 35 ? 27.556 52.206 40.406 1.00 29.83 35 VAL C C 1
ATOM 2152 O O . VAL C 1 35 ? 26.833 52.754 39.575 1.00 29.97 35 VAL C O 1
ATOM 2156 N N . ASP C 1 36 ? 28.725 51.638 40.102 1.00 29.62 36 ASP C N 1
ATOM 2157 C CA . ASP C 1 36 ? 29.214 51.594 38.728 1.00 29.62 36 ASP C CA 1
ATOM 2158 C C . ASP C 1 36 ? 28.628 50.403 38.008 1.00 28.85 36 ASP C C 1
ATOM 2159 O O . ASP C 1 36 ? 28.697 49.278 38.498 1.00 29.34 36 ASP C O 1
ATOM 2164 N N . ILE C 1 37 ? 28.046 50.663 36.852 1.00 27.87 37 ILE C N 1
ATOM 2165 C CA . ILE C 1 37 ? 27.608 49.620 35.952 1.00 27.63 37 ILE C CA 1
ATOM 2166 C C . ILE C 1 37 ? 28.809 49.152 35.125 1.00 27.35 37 ILE C C 1
ATOM 2167 O O . ILE C 1 37 ? 29.398 49.937 34.393 1.00 27.38 37 ILE C O 1
ATOM 2172 N N . LEU C 1 38 ? 29.172 47.878 35.248 1.00 27.09 38 LEU C N 1
ATOM 2173 C CA . LEU C 1 38 ? 30.426 47.390 34.673 1.00 26.85 38 LEU C CA 1
ATOM 2174 C C . LEU C 1 38 ? 30.305 46.706 33.321 1.00 26.40 38 LEU C C 1
ATOM 2175 O O . LEU C 1 38 ? 31.293 46.651 32.572 1.00 26.32 38 LEU C O 1
ATOM 2180 N N . SER C 1 39 ? 29.129 46.159 33.025 1.00 25.83 39 SER C N 1
ATOM 2181 C CA . SER C 1 39 ? 28.939 45.399 31.795 1.00 26.27 39 SER C CA 1
ATOM 2182 C C . SER C 1 39 ? 27.498 45.330 31.324 1.00 26.55 39 SER C C 1
ATOM 2183 O O . SER C 1 39 ? 26.562 45.219 32.114 1.00 26.37 39 SER C O 1
ATOM 2186 N N . PHE C 1 40 ? 27.365 45.387 30.008 1.00 27.38 40 PHE C N 1
ATOM 2187 C CA . PHE C 1 40 ? 26.101 45.363 29.305 1.00 28.40 40 PHE C CA 1
ATOM 2188 C C . PHE C 1 40 ? 26.216 44.228 28.322 1.00 28.90 40 PHE C C 1
ATOM 2189 O O . PHE C 1 40 ? 27.320 43.834 27.956 1.00 28.59 40 PHE C O 1
ATOM 2197 N N . PHE C 1 41 ? 25.080 43.705 27.891 1.00 29.77 41 PHE C N 1
ATOM 2198 C CA . PHE C 1 41 ? 25.065 42.759 26.797 1.00 30.57 41 PHE C CA 1
ATOM 2199 C C . PHE C 1 41 ? 23.839 42.966 25.925 1.00 30.96 41 PHE C C 1
ATOM 2200 O O . PHE C 1 41 ? 22.726 43.077 26.437 1.00 31.25 41 PHE C O 1
ATOM 2208 N N . LEU C 1 42 ? 24.053 43.040 24.615 1.00 31.53 42 LEU C N 1
ATOM 2209 C CA . LEU C 1 42 ? 22.961 43.119 23.645 1.00 32.17 42 LEU C CA 1
ATOM 2210 C C . LEU C 1 42 ? 22.386 41.735 23.353 1.00 32.73 42 LEU C C 1
ATOM 2211 O O . LEU C 1 42 ? 23.086 40.853 22.835 1.00 32.40 42 LEU C O 1
ATOM 2216 N N . LYS C 1 43 ? 21.112 41.559 23.703 1.00 33.47 43 LYS C N 1
ATOM 2217 C CA . LYS C 1 43 ? 20.419 40.277 23.572 1.00 34.50 43 LYS C CA 1
ATOM 2218 C C . LYS C 1 43 ? 20.407 39.777 22.114 1.00 34.97 43 LYS C C 1
ATOM 2219 O O . LYS C 1 43 ? 19.859 40.439 21.221 1.00 34.97 43 LYS C O 1
ATOM 2225 N N . ASP C 1 44 ? 21.048 38.622 21.898 1.00 35.39 44 ASP C N 1
ATOM 2226 C CA . ASP C 1 44 ? 21.147 37.963 20.591 1.00 35.85 44 ASP C CA 1
ATOM 2227 C C . ASP C 1 44 ? 19.845 37.294 20.126 1.00 35.92 44 ASP C C 1
ATOM 2228 O O . ASP C 1 44 ? 19.591 37.181 18.920 1.00 35.99 44 ASP C O 1
ATOM 2233 N N . GLY C 1 45 ? 19.047 36.814 21.076 1.00 35.75 45 GLY C N 1
ATOM 2234 N N . GLY C 1 56 ? 24.760 46.807 8.969 1.00 39.47 56 GLY C N 1
ATOM 2235 C CA . GLY C 1 56 ? 23.881 45.989 9.798 1.00 39.36 56 GLY C CA 1
ATOM 2236 C C . GLY C 1 56 ? 24.057 46.271 11.277 1.00 39.37 56 GLY C C 1
ATOM 2237 O O . GLY C 1 56 ? 23.108 46.715 11.951 1.00 39.32 56 GLY C O 1
ATOM 2238 N N . THR C 1 57 ? 25.275 46.019 11.775 1.00 39.07 57 THR C N 1
ATOM 2239 C CA . THR C 1 57 ? 25.636 46.262 13.183 1.00 38.93 57 THR C CA 1
ATOM 2240 C C . THR C 1 57 ? 25.702 47.764 13.496 1.00 38.78 57 THR C C 1
ATOM 2241 O O . THR C 1 57 ? 25.916 48.166 14.646 1.00 39.08 57 THR C O 1
ATOM 2245 N N . LEU C 1 58 ? 25.527 48.577 12.453 1.00 38.40 58 LEU C N 1
ATOM 2246 C CA . LEU C 1 58 ? 25.260 50.014 12.550 1.00 37.82 58 LEU C CA 1
ATOM 2247 C C . LEU C 1 58 ? 24.541 50.355 13.861 1.00 37.34 58 LEU C C 1
ATOM 2248 O O . LEU C 1 58 ? 25.018 51.164 14.667 1.00 37.22 58 LEU C O 1
ATOM 2253 N N . ILE C 1 59 ? 23.413 49.690 14.086 1.00 36.54 59 ILE C N 1
ATOM 2254 C CA . ILE C 1 59 ? 22.567 49.970 15.238 1.00 35.58 59 ILE C CA 1
ATOM 2255 C C . ILE C 1 59 ? 23.116 49.354 16.540 1.00 34.96 59 ILE C C 1
ATOM 2256 O O . ILE C 1 59 ? 22.846 49.866 17.633 1.00 35.05 59 ILE C O 1
ATOM 2261 N N . GLY C 1 60 ? 23.893 48.276 16.419 1.00 33.67 60 GLY C N 1
ATOM 2262 C CA . GLY C 1 60 ? 24.517 47.644 17.580 1.00 32.37 60 GLY C CA 1
ATOM 2263 C C . GLY C 1 60 ? 25.529 48.551 18.267 1.00 31.56 60 GLY C C 1
ATOM 2264 O O . GLY C 1 60 ? 25.580 48.613 19.498 1.00 31.23 60 GLY C O 1
ATOM 2265 N N . ASN C 1 61 ? 26.327 49.256 17.465 1.00 30.78 61 ASN C N 1
ATOM 2266 C CA . ASN C 1 61 ? 27.249 50.278 17.960 1.00 30.12 61 ASN C CA 1
ATOM 2267 C C . ASN C 1 61 ? 26.573 51.442 18.663 1.00 30.06 61 ASN C C 1
ATOM 2268 O O . ASN C 1 61 ? 27.072 51.918 19.681 1.00 30.06 61 ASN C O 1
ATOM 2273 N N . PHE C 1 62 ? 25.449 51.904 18.112 1.00 30.01 62 PHE C N 1
ATOM 2274 C CA . PHE C 1 62 ? 24.680 52.996 18.709 1.00 29.97 62 PHE C CA 1
ATOM 2275 C C . PHE C 1 62 ? 24.016 52.561 20.013 1.00 29.30 62 PHE C C 1
ATOM 2276 O O . PHE C 1 62 ? 24.043 53.295 20.993 1.00 28.82 62 PHE C O 1
ATOM 2284 N N . ALA C 1 63 ? 23.419 51.371 20.006 1.00 28.97 63 ALA C N 1
ATOM 2285 C CA . ALA C 1 63 ? 22.835 50.774 21.208 1.00 28.94 63 ALA C CA 1
ATOM 2286 C C . ALA C 1 63 ? 23.851 50.731 22.345 1.00 29.11 63 ALA C C 1
ATOM 2287 O O . ALA C 1 63 ? 23.548 51.156 23.463 1.00 28.88 63 ALA C O 1
ATOM 2289 N N . ALA C 1 64 ? 25.063 50.249 22.041 1.00 28.92 64 ALA C N 1
ATOM 2290 C CA . ALA C 1 64 ? 26.142 50.209 23.015 1.00 29.00 64 ALA C CA 1
ATOM 2291 C C . ALA C 1 64 ? 26.531 51.612 23.442 1.00 28.97 64 ALA C C 1
ATOM 2292 O O . ALA C 1 64 ? 26.783 51.862 24.616 1.00 28.99 64 ALA C O 1
ATOM 2294 N N . HIS C 1 65 ? 26.575 52.530 22.489 1.00 29.26 65 HIS C N 1
ATOM 2295 C CA . HIS C 1 65 ? 26.845 53.920 22.823 1.00 29.85 65 HIS C CA 1
ATOM 2296 C C . HIS C 1 65 ? 25.787 54.561 23.731 1.00 29.19 65 HIS C C 1
ATOM 2297 O O . HIS C 1 65 ? 26.115 55.447 24.519 1.00 29.24 65 HIS C O 1
ATOM 2304 N N . LEU C 1 66 ? 24.537 54.108 23.642 1.00 28.81 66 LEU C N 1
ATOM 2305 C CA . LEU C 1 66 ? 23.457 54.695 24.451 1.00 28.67 66 LEU C CA 1
ATOM 2306 C C . LEU C 1 66 ? 23.615 54.349 25.922 1.00 28.98 66 LEU C C 1
ATOM 2307 O O . LEU C 1 66 ? 22.902 54.879 26.764 1.00 29.06 66 LEU C O 1
ATOM 2312 N N . SER C 1 67 ? 24.560 53.457 26.217 1.00 29.47 67 SER C N 1
ATOM 2313 C CA . SER C 1 67 ? 24.841 53.031 27.577 1.00 29.74 67 SER C CA 1
ATOM 2314 C C . SER C 1 67 ? 25.492 54.139 28.379 1.00 29.98 67 SER C C 1
ATOM 2315 O O . SER C 1 67 ? 25.320 54.207 29.593 1.00 30.74 67 SER C O 1
ATOM 2318 N N . ASN C 1 68 ? 26.218 55.018 27.693 1.00 30.11 68 ASN C N 1
ATOM 2319 C CA . ASN C 1 68 ? 26.882 56.158 28.325 1.00 30.14 68 ASN C CA 1
ATOM 2320 C C . ASN C 1 68 ? 25.909 57.265 28.729 1.00 30.07 68 ASN C C 1
ATOM 2321 O O . ASN C 1 68 ? 26.327 58.316 29.201 1.00 29.85 68 ASN C O 1
ATOM 2326 N N . TYR C 1 69 ? 24.618 57.021 28.544 1.00 30.03 69 TYR C N 1
ATOM 2327 C CA . TYR C 1 69 ? 23.602 58.034 28.790 1.00 30.52 69 TYR C CA 1
ATOM 2328 C C . TYR C 1 69 ? 22.633 57.605 29.884 1.00 30.81 69 TYR C C 1
ATOM 2329 O O . TYR C 1 69 ? 21.626 58.252 30.118 1.00 31.29 69 TYR C O 1
ATOM 2338 N N . ILE C 1 70 ? 22.964 56.507 30.549 1.00 31.57 70 ILE C N 1
ATOM 2339 C CA . ILE C 1 70 ? 22.165 55.963 31.639 1.00 31.64 70 ILE C CA 1
ATOM 2340 C C . ILE C 1 70 ? 22.647 56.513 32.979 1.00 31.71 70 ILE C C 1
ATOM 2341 O O . ILE C 1 70 ? 23.800 56.332 33.377 1.00 31.62 70 ILE C O 1
ATOM 2346 N N . VAL C 1 71 ? 21.750 57.217 33.646 1.00 31.85 71 VAL C N 1
ATOM 2347 C CA . VAL C 1 71 ? 21.985 57.740 34.968 1.00 32.06 71 VAL C CA 1
ATOM 2348 C C . VAL C 1 71 ? 20.690 57.447 35.702 1.00 32.03 71 VAL C C 1
ATOM 2349 O O . VAL C 1 71 ? 19.627 57.853 35.249 1.00 32.25 71 VAL C O 1
ATOM 2353 N N . SER C 1 72 ? 20.764 56.714 36.805 1.00 31.98 72 SER C N 1
ATOM 2354 C CA . SER C 1 72 ? 19.621 56.573 37.700 1.00 31.85 72 SER C CA 1
ATOM 2355 C C . SER C 1 72 ? 20.065 56.938 39.102 1.00 31.03 72 SER C C 1
ATOM 2356 O O . SER C 1 72 ? 21.140 56.519 39.552 1.00 30.88 72 SER C O 1
ATOM 2359 N N . ILE C 1 73 ? 19.238 57.736 39.765 1.00 29.86 73 ILE C N 1
ATOM 2360 C CA . ILE C 1 73 ? 19.528 58.288 41.069 1.00 28.86 73 ILE C CA 1
ATOM 2361 C C . ILE C 1 73 ? 18.363 57.881 41.953 1.00 28.71 73 ILE C C 1
ATOM 2362 O O . ILE C 1 73 ? 17.198 58.065 41.581 1.00 28.65 73 ILE C O 1
ATOM 2367 N N . PHE C 1 74 ? 18.693 57.316 43.112 1.00 28.12 74 PHE C N 1
ATOM 2368 C CA . PHE C 1 74 ? 17.727 56.923 44.124 1.00 27.60 74 PHE C CA 1
ATOM 2369 C C . PHE C 1 74 ? 18.096 57.587 45.445 1.00 27.65 74 PHE C C 1
ATOM 2370 O O . PHE C 1 74 ? 19.241 57.989 45.649 1.00 27.90 74 PHE C O 1
ATOM 2378 N N . LYS C 1 75 ? 17.122 57.711 46.337 1.00 27.53 75 LYS C N 1
ATOM 2379 C CA . LYS C 1 75 ? 17.406 58.145 47.697 1.00 27.49 75 LYS C CA 1
ATOM 2380 C C . LYS C 1 75 ? 16.988 57.046 48.638 1.00 27.18 75 LYS C C 1
ATOM 2381 O O . LYS C 1 75 ? 15.974 56.387 48.417 1.00 27.24 75 LYS C O 1
ATOM 2387 N N . TYR C 1 76 ? 17.763 56.870 49.696 1.00 26.95 76 TYR C N 1
ATOM 2388 C CA . TYR C 1 76 ? 17.462 55.871 50.707 1.00 26.96 76 TYR C CA 1
ATOM 2389 C C . TYR C 1 76 ? 17.554 56.519 52.078 1.00 27.07 76 TYR C C 1
ATOM 2390 O O . TYR C 1 76 ? 18.528 57.210 52.382 1.00 27.16 76 TYR C O 1
ATOM 2399 N N . ASN C 1 77 ? 16.516 56.309 52.886 1.00 27.07 77 ASN C N 1
ATOM 2400 C CA . ASN C 1 77 ? 16.465 56.807 54.256 1.00 26.80 77 ASN C CA 1
ATOM 2401 C C . ASN C 1 77 ? 16.876 55.703 55.238 1.00 27.23 77 ASN C C 1
ATOM 2402 O O . ASN C 1 77 ? 16.117 54.771 55.468 1.00 27.22 77 ASN C O 1
ATOM 2407 N N . PRO C 1 78 ? 18.086 55.805 55.824 1.00 27.70 78 PRO C N 1
ATOM 2408 C CA . PRO C 1 78 ? 18.624 54.713 56.649 1.00 27.84 78 PRO C CA 1
ATOM 2409 C C . PRO C 1 78 ? 17.845 54.504 57.943 1.00 27.84 78 PRO C C 1
ATOM 2410 O O . PRO C 1 78 ? 17.864 53.405 58.513 1.00 28.19 78 PRO C O 1
ATOM 2414 N N . GLN C 1 79 ? 17.162 55.552 58.391 1.00 27.77 79 GLN C N 1
ATOM 2415 C CA . GLN C 1 79 ? 16.308 55.479 59.572 1.00 27.49 79 GLN C CA 1
ATOM 2416 C C . GLN C 1 79 ? 15.004 54.736 59.270 1.00 27.43 79 GLN C C 1
ATOM 2417 O O . GLN C 1 79 ? 14.668 53.778 59.965 1.00 27.38 79 GLN C O 1
ATOM 2423 N N . THR C 1 80 ? 14.293 55.154 58.223 1.00 27.44 80 THR C N 1
ATOM 2424 C CA . THR C 1 80 ? 12.974 54.589 57.917 1.00 27.59 80 THR C CA 1
ATOM 2425 C C . THR C 1 80 ? 13.054 53.360 57.028 1.00 28.20 80 THR C C 1
ATOM 2426 O O . THR C 1 80 ? 12.077 52.608 56.902 1.00 27.82 80 THR C O 1
ATOM 2430 N N . LYS C 1 81 ? 14.219 53.185 56.401 1.00 28.88 81 LYS C N 1
ATOM 2431 C CA . LYS C 1 81 ? 14.445 52.172 55.365 1.00 29.66 81 LYS C CA 1
ATOM 2432 C C . LYS C 1 81 ? 13.560 52.351 54.126 1.00 29.85 81 LYS C C 1
ATOM 2433 O O . LYS C 1 81 ? 13.385 51.420 53.355 1.00 30.16 81 LYS C O 1
ATOM 2439 N N . GLN C 1 82 ? 13.016 53.551 53.939 1.00 30.15 82 GLN C N 1
ATOM 2440 C CA . GLN C 1 82 ? 12.252 53.868 52.741 1.00 30.44 82 GLN C CA 1
ATOM 2441 C C . GLN C 1 82 ? 13.180 54.333 51.607 1.00 30.78 82 GLN C C 1
ATOM 2442 O O . GLN C 1 82 ? 14.385 54.563 51.813 1.00 30.85 82 GLN C O 1
ATOM 2456 N N . ALA C 1 84 ? 13.429 56.361 47.409 1.00 31.44 84 ALA C N 1
ATOM 2457 C CA . ALA C 1 84 ? 12.838 57.275 46.445 1.00 31.72 84 ALA C CA 1
ATOM 2458 C C . ALA C 1 84 ? 13.493 57.100 45.090 1.00 32.07 84 ALA C C 1
ATOM 2459 O O . ALA C 1 84 ? 14.690 56.810 45.015 1.00 32.17 84 ALA C O 1
ATOM 2461 N N . PHE C 1 85 ? 12.705 57.249 44.030 1.00 32.54 85 PHE C N 1
ATOM 2462 C CA . PHE C 1 85 ? 13.259 57.408 42.693 1.00 33.35 85 PHE C CA 1
ATOM 2463 C C . PHE C 1 85 ? 13.242 58.869 42.241 1.00 33.38 85 PHE C C 1
ATOM 2464 O O . PHE C 1 85 ? 12.212 59.540 42.309 1.00 33.15 85 PHE C O 1
ATOM 2472 N N . VAL C 1 86 ? 14.385 59.338 41.753 1.00 33.40 86 VAL C N 1
ATOM 2473 C CA . VAL C 1 86 ? 14.516 60.702 41.291 1.00 33.64 86 VAL C CA 1
ATOM 2474 C C . VAL C 1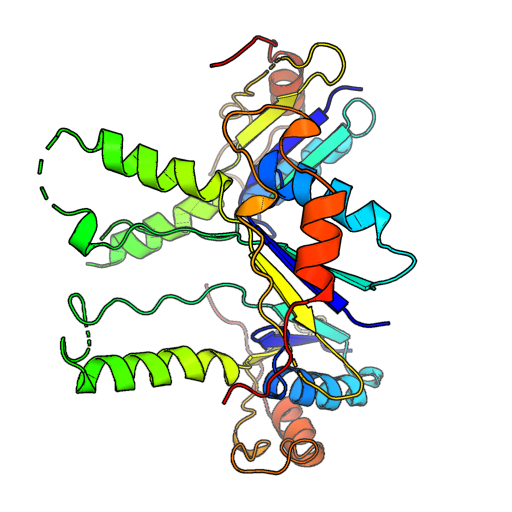 86 ? 14.442 60.756 39.769 1.00 34.26 86 VAL C C 1
ATOM 2475 O O . VAL C 1 86 ? 15.349 60.301 39.084 1.00 34.39 86 VAL C O 1
ATOM 2479 N N . ASP C 1 87 ? 13.351 61.306 39.249 1.00 35.13 87 ASP C N 1
ATOM 2480 C CA . ASP C 1 87 ? 13.270 61.648 37.836 1.00 35.86 87 ASP C CA 1
ATOM 2481 C C . ASP C 1 87 ? 14.111 62.902 37.568 1.00 36.18 87 ASP C C 1
ATOM 2482 O O . ASP C 1 87 ? 13.768 64.008 37.997 1.00 35.96 87 ASP C O 1
ATOM 2487 N N . ILE C 1 88 ? 15.203 62.716 36.843 1.00 36.67 88 ILE C N 1
ATOM 2488 C CA . ILE C 1 88 ? 16.176 63.776 36.636 1.00 37.36 88 ILE C CA 1
ATOM 2489 C C . ILE C 1 88 ? 16.185 64.312 35.200 1.00 37.61 88 ILE C C 1
ATOM 2490 O O . ILE C 1 88 ? 17.011 65.153 34.846 1.00 37.70 88 ILE C O 1
ATOM 2495 N N . ASN C 1 89 ? 15.244 63.843 34.390 1.00 37.83 89 ASN C N 1
ATOM 2496 C CA . ASN C 1 89 ? 15.289 64.061 32.950 1.00 38.44 89 ASN C CA 1
ATOM 2497 C C . ASN C 1 89 ? 15.024 65.491 32.474 1.00 38.61 89 ASN C C 1
ATOM 2498 O O . ASN C 1 89 ? 15.351 65.839 31.340 1.00 38.74 89 ASN C O 1
ATOM 2503 N N . LYS C 1 90 ? 14.446 66.317 33.338 1.00 38.63 90 LYS C N 1
ATOM 2504 C CA . LYS C 1 90 ? 14.217 67.713 32.994 1.00 38.82 90 LYS C CA 1
ATOM 2505 C C . LYS C 1 90 ? 15.370 68.606 33.458 1.00 39.00 90 LYS C C 1
ATOM 2506 O O . LYS C 1 90 ? 15.334 69.819 33.271 1.00 39.01 90 LYS C O 1
ATOM 2512 N N . SER C 1 91 ? 16.394 68.002 34.059 1.00 39.46 91 SER C N 1
ATOM 2513 C CA . SER C 1 91 ? 17.605 68.738 34.432 1.00 39.81 91 SER C CA 1
ATOM 2514 C C . SER C 1 91 ? 18.715 68.521 33.408 1.00 40.42 91 SER C C 1
ATOM 2515 O O . SER C 1 91 ? 19.651 69.318 33.312 1.00 40.30 91 SER C O 1
ATOM 2518 N N . LEU C 1 92 ? 18.610 67.425 32.662 1.00 41.14 92 LEU C N 1
ATOM 2519 C CA . LEU C 1 92 ? 19.593 67.101 31.649 1.00 42.03 92 LEU C CA 1
ATOM 2520 C C . LEU C 1 92 ? 19.072 67.355 30.245 1.00 42.69 92 LEU C C 1
ATOM 2521 O O . LEU C 1 92 ? 17.881 67.198 29.963 1.00 42.81 92 LEU C O 1
ATOM 2526 N N . ASP C 1 93 ? 19.993 67.764 29.380 1.00 43.50 93 ASP C N 1
ATOM 2527 C CA . ASP C 1 93 ? 19.703 68.070 27.992 1.00 44.15 93 ASP C CA 1
ATOM 2528 C C . ASP C 1 93 ? 20.849 67.515 27.148 1.00 44.80 93 ASP C C 1
ATOM 2529 O O . ASP C 1 93 ? 21.908 68.142 27.040 1.00 45.12 93 ASP C O 1
ATOM 2534 N N . PHE C 1 94 ? 20.629 66.340 26.557 1.00 45.26 94 PHE C N 1
ATOM 2535 C CA . PHE C 1 94 ? 21.639 65.653 25.749 1.00 45.71 94 PHE C CA 1
ATOM 2536 C C . PHE C 1 94 ? 22.053 66.369 24.440 1.00 46.03 94 PHE C C 1
ATOM 2537 O O . PHE C 1 94 ? 22.366 65.699 23.458 1.00 46.03 94 PHE C O 1
ATOM 2545 N N . THR C 1 95 ? 22.060 67.705 24.413 1.00 46.38 95 THR C N 1
ATOM 2546 C CA . THR C 1 95 ? 22.574 68.442 23.242 1.00 46.76 95 THR C CA 1
ATOM 2547 C C . THR C 1 95 ? 23.801 69.306 23.558 1.00 47.08 95 THR C C 1
ATOM 2548 O O . THR C 1 95 ? 24.828 69.188 22.887 1.00 47.07 95 THR C O 1
ATOM 2552 N N . LYS C 1 96 ? 23.689 70.168 24.572 1.00 47.48 96 LYS C N 1
ATOM 2553 C CA . LYS C 1 96 ? 24.786 71.064 24.971 1.00 47.74 96 LYS C CA 1
ATOM 2554 C C . LYS C 1 96 ? 25.707 70.408 26.000 1.00 47.89 96 LYS C C 1
ATOM 2555 O O . LYS C 1 96 ? 25.251 70.004 27.068 1.00 48.18 96 LYS C O 1
ATOM 2561 N N . THR C 1 97 ? 26.998 70.308 25.679 1.00 48.07 97 THR C N 1
ATOM 2562 C CA . THR C 1 97 ? 27.985 69.695 26.585 1.00 48.18 97 THR C CA 1
ATOM 2563 C C . THR C 1 97 ? 28.833 70.761 27.304 1.00 48.09 97 THR C C 1
ATOM 2564 O O . THR C 1 97 ? 28.672 71.966 27.052 1.00 47.98 97 THR C O 1
ATOM 2568 N N . ASP C 1 98 ? 29.725 70.306 28.191 1.00 47.82 98 ASP C N 1
ATOM 2569 C CA . ASP C 1 98 ? 30.621 71.166 28.989 1.00 47.48 98 ASP C CA 1
ATOM 2570 C C . ASP C 1 98 ? 29.900 71.782 30.191 1.00 47.11 98 ASP C C 1
ATOM 2571 O O . ASP C 1 98 ? 29.570 72.970 30.190 1.00 47.08 98 ASP C O 1
ATOM 2576 N N . LYS C 1 99 ? 29.663 70.956 31.209 1.00 46.66 99 LYS C N 1
ATOM 2577 C CA . LYS C 1 99 ? 28.923 71.347 32.422 1.00 46.29 99 LYS C CA 1
ATOM 2578 C C . LYS C 1 99 ? 27.639 72.145 32.139 1.00 45.88 99 LYS C C 1
ATOM 2579 O O . LYS C 1 99 ? 27.160 72.899 32.992 1.00 46.00 99 LYS C O 1
ATOM 2585 N N . SER C 1 100 ? 27.105 71.981 30.929 1.00 45.15 100 SER C N 1
ATOM 2586 C CA . SER C 1 100 ? 25.816 72.558 30.542 1.00 44.23 100 SER C CA 1
ATOM 2587 C C . SER C 1 100 ? 24.815 71.438 30.230 1.00 43.52 100 SER C C 1
ATOM 2588 O O . SER C 1 100 ? 23.629 71.691 29.989 1.00 43.54 100 SER C O 1
ATOM 2591 N N . LEU C 1 101 ? 25.309 70.200 30.241 1.00 42.44 101 LEU C N 1
ATOM 2592 C CA . LEU C 1 101 ? 24.471 69.010 30.125 1.00 41.59 101 LEU C CA 1
ATOM 2593 C C . LEU C 1 101 ? 23.485 69.011 31.275 1.00 40.65 101 LEU C C 1
ATOM 2594 O O . LEU C 1 101 ? 22.321 68.647 31.116 1.00 40.46 101 LEU C O 1
ATOM 2599 N N . VAL C 1 102 ? 23.984 69.442 32.430 1.00 39.48 102 VAL C N 1
ATOM 2600 C CA . VAL C 1 102 ? 23.259 69.396 33.688 1.00 38.41 102 VAL C CA 1
ATOM 2601 C C . VAL C 1 102 ? 22.961 70.805 34.186 1.00 37.44 102 VAL C C 1
ATOM 2602 O O . VAL C 1 102 ? 23.848 71.666 34.217 1.00 37.29 102 VAL C O 1
ATOM 2606 N N . ASN C 1 103 ? 21.700 71.034 34.547 1.00 36.36 103 ASN C N 1
ATOM 2607 C CA . ASN C 1 103 ? 21.317 72.243 35.259 1.00 35.15 103 ASN C CA 1
ATOM 2608 C C . ASN C 1 103 ? 21.220 71.920 36.737 1.00 34.49 103 ASN C C 1
ATOM 2609 O O . ASN C 1 103 ? 20.456 71.039 37.134 1.00 34.30 103 ASN C O 1
ATOM 2614 N N . LEU C 1 104 ? 21.994 72.643 37.543 1.00 33.77 104 LEU C N 1
ATOM 2615 C CA . LEU C 1 104 ? 22.198 72.275 38.941 1.00 33.07 104 LEU C CA 1
ATOM 2616 C C . LEU C 1 104 ? 20.928 72.444 39.758 1.00 32.49 104 LEU C C 1
ATOM 2617 O O . LEU C 1 104 ? 20.409 71.463 40.281 1.00 32.13 104 LEU C O 1
ATOM 2622 N N . GLU C 1 105 ? 20.432 73.681 39.852 1.00 31.88 105 GLU C N 1
ATOM 2623 C CA . GLU C 1 105 ? 19.262 73.993 40.683 1.00 31.43 105 GLU C CA 1
ATOM 2624 C C . GLU C 1 105 ? 18.023 73.154 40.359 1.00 31.04 105 GLU C C 1
ATOM 2625 O O . GLU C 1 105 ? 17.249 72.824 41.269 1.00 30.93 105 GLU C O 1
ATOM 2631 N N . ILE C 1 106 ? 17.842 72.795 39.085 1.00 30.53 106 ILE C N 1
ATOM 2632 C CA . ILE C 1 106 ? 16.779 71.857 38.710 1.0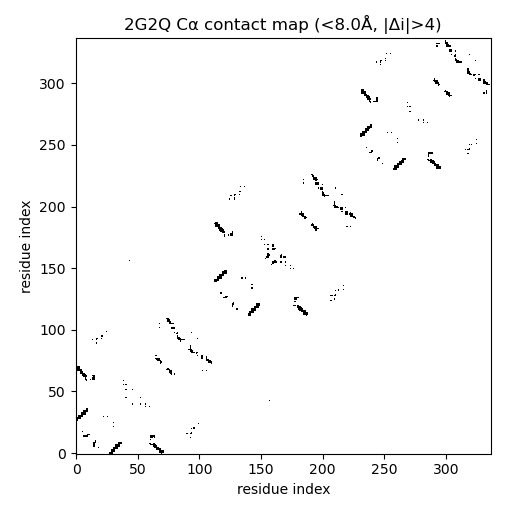0 30.05 106 ILE C CA 1
ATOM 2633 C C . ILE C 1 106 ? 17.063 70.460 39.281 1.00 29.67 106 ILE C C 1
ATOM 2634 O O . ILE C 1 106 ? 16.210 69.870 39.961 1.00 29.12 106 ILE C O 1
ATOM 2639 N N . LEU C 1 107 ? 18.266 69.953 39.014 1.00 29.66 107 LEU C N 1
ATOM 2640 C CA . LEU C 1 107 ? 18.697 68.662 39.556 1.00 29.62 107 LEU C CA 1
ATOM 2641 C C . LEU C 1 107 ? 18.634 68.673 41.086 1.00 29.58 107 LEU C C 1
ATOM 2642 O O . LEU C 1 107 ? 18.088 67.749 41.698 1.00 29.51 107 LEU C O 1
ATOM 2647 N N . LYS C 1 108 ? 19.189 69.726 41.681 1.00 29.64 108 LYS C N 1
ATOM 2648 C CA . LYS C 1 108 ? 19.117 69.955 43.114 1.00 30.04 108 LYS C CA 1
ATOM 2649 C C . LYS C 1 108 ? 17.672 69.805 43.589 1.00 30.37 108 LYS C C 1
ATOM 2650 O O . LYS C 1 108 ? 17.418 69.081 44.552 1.00 30.52 108 LYS C O 1
ATOM 2656 N N . SER C 1 109 ? 16.735 70.459 42.891 1.00 30.54 109 SER C N 1
ATOM 2657 C CA . SER C 1 109 ? 15.321 70.451 43.292 1.00 30.77 109 SER C CA 1
ATOM 2658 C C . SER C 1 109 ? 14.649 69.123 42.983 1.00 30.75 109 SER C C 1
ATOM 2659 O O . SER C 1 109 ? 13.884 68.618 43.808 1.00 30.87 109 SER C O 1
ATOM 2662 N N . GLU C 1 110 ? 14.955 68.537 41.828 1.00 30.87 110 GLU C N 1
ATOM 2663 C CA . GLU C 1 110 ? 14.464 67.186 41.519 1.00 31.31 110 GLU C CA 1
ATOM 2664 C C . GLU C 1 110 ? 14.872 66.155 42.568 1.00 30.75 110 GLU C C 1
ATOM 2665 O O . GLU C 1 110 ? 14.060 65.315 42.964 1.00 30.89 110 GLU C O 1
ATOM 2671 N N . ILE C 1 111 ? 16.120 66.239 43.028 1.00 30.46 111 ILE C N 1
ATOM 2672 C CA . ILE C 1 111 ? 16.657 65.308 44.036 1.00 29.99 111 ILE C CA 1
ATOM 2673 C C . ILE C 1 111 ? 16.010 65.506 45.417 1.00 30.14 111 ILE C C 1
ATOM 2674 O O . ILE C 1 111 ? 15.702 64.531 46.110 1.00 29.56 111 ILE C O 1
ATOM 2679 N N . GLU C 1 112 ? 15.809 66.767 45.798 1.00 29.90 112 GLU C N 1
ATOM 2680 C CA . GLU C 1 112 ? 15.201 67.115 47.084 1.00 30.41 112 GLU C CA 1
ATOM 2681 C C . GLU C 1 112 ? 13.680 66.859 47.130 1.00 30.06 112 GLU C C 1
ATOM 2682 O O . GLU C 1 112 ? 13.162 66.434 48.157 1.00 30.17 112 GLU C O 1
ATOM 2688 N N . LYS C 1 113 ? 12.979 67.130 46.027 1.00 30.01 113 LYS C N 1
ATOM 2689 C CA . LYS C 1 113 ? 11.518 66.986 45.965 1.00 29.85 113 LYS C CA 1
ATOM 2690 C C . LYS C 1 113 ? 11.080 65.531 45.989 1.00 29.87 113 LYS C C 1
ATOM 2691 O O . LYS C 1 113 ? 9.963 65.234 46.413 1.00 29.71 113 LYS C O 1
ATOM 2697 N N . ALA C 1 114 ? 11.955 64.631 45.531 1.00 29.98 114 ALA C N 1
ATOM 2698 C CA . ALA C 1 114 ? 11.641 63.205 45.452 1.00 30.17 114 ALA C CA 1
ATOM 2699 C C . ALA C 1 114 ? 11.184 62.657 46.811 1.00 30.65 114 ALA C C 1
ATOM 2700 O O . ALA C 1 114 ? 11.868 62.817 47.826 1.00 30.34 114 ALA C O 1
ATOM 2702 N N . THR C 1 115 ? 10.009 62.035 46.826 1.00 31.21 115 THR C N 1
ATOM 2703 C CA . THR C 1 115 ? 9.417 61.580 48.078 1.00 31.90 115 THR C CA 1
ATOM 2704 C C . THR C 1 115 ? 9.643 60.096 48.278 1.00 32.13 115 THR C C 1
ATOM 2705 O O . THR C 1 115 ? 9.768 59.346 47.319 1.00 32.02 115 THR C O 1
ATOM 2709 N N . TYR C 1 116 ? 9.675 59.697 49.545 1.00 32.96 116 TYR C N 1
ATOM 2710 C CA . TYR C 1 116 ? 9.972 58.336 49.948 1.00 34.08 116 TYR C CA 1
ATOM 2711 C C . TYR C 1 116 ? 8.728 57.461 50.025 1.00 35.12 116 TYR C C 1
ATOM 2712 O O . TYR C 1 116 ? 7.608 57.966 50.130 1.00 35.27 116 TYR C O 1
ATOM 2721 N N . GLY C 1 117 ? 8.950 56.148 49.973 1.00 36.35 117 GLY C N 1
ATOM 2722 C CA . GLY C 1 117 ? 7.896 55.145 50.067 1.00 38.15 117 GLY C CA 1
ATOM 2723 C C . GLY C 1 117 ? 8.505 53.765 50.195 1.00 39.60 117 GLY C C 1
ATOM 2724 O O . GLY C 1 117 ? 9.729 53.612 50.185 1.00 39.47 117 GLY C O 1
ATOM 2725 N N . VAL C 1 118 ? 7.655 52.754 50.314 1.00 41.33 118 VAL C N 1
ATOM 2726 C CA . VAL C 1 118 ? 8.122 51.368 50.366 1.00 43.24 118 VAL C CA 1
ATOM 2727 C C . VAL C 1 118 ? 7.828 50.659 49.047 1.00 44.54 118 VAL C C 1
ATOM 2728 O O . VAL C 1 118 ? 6.796 50.912 48.426 1.00 44.85 118 VAL C O 1
ATOM 2732 N N . TRP C 1 119 ? 8.738 49.786 48.620 1.00 46.13 119 TRP C N 1
ATOM 2733 C CA . TRP C 1 119 ? 8.566 49.055 47.365 1.00 47.77 119 TRP C CA 1
ATOM 2734 C C . TRP C 1 119 ? 8.469 47.531 47.600 1.00 48.86 119 TRP C C 1
ATOM 2735 O O . TRP C 1 119 ? 8.576 47.091 48.743 1.00 48.96 119 TRP C O 1
ATOM 2746 N N . PRO C 1 120 ? 8.228 46.724 46.535 1.00 50.03 120 PRO C N 1
ATOM 2747 C CA . PRO C 1 120 ? 8.012 45.272 46.726 1.00 50.61 120 PRO C CA 1
ATOM 2748 C C . PRO C 1 120 ? 9.043 44.564 47.627 1.00 51.26 120 PRO C C 1
ATOM 2749 O O . PRO C 1 120 ? 10.260 44.678 47.409 1.00 51.89 120 PRO C O 1
#

Nearest PDB structures (foldseek):
  2g2q-assembly2_B  TM=1.009E+00  e=1.727E-24  Orthopoxvirus vaccinia
  2g2q-assembly1_A  TM=9.482E-01  e=1.245E-20  Orthopoxvirus vaccinia
  2g2q-assembly3_C  TM=9.577E-01  e=4.714E-19  Orthopoxvirus vaccinia
  6ht6-assembly1_B  TM=4.736E-01  e=3.684E-02  Trametes versicolor
  3msz-assembly1_A  TM=4.851E-01  e=1.011E-01  Francisella tularensis subsp. tularensis SCHU S4

Foldseek 3Di:
DKEKEKEAAPPAQQSVLVVVLVVVCVVPHHYHYDHDDDDDDDPVNVVVDCVVVVVVVVCSSVDMFMDIADPVVRKFGFDQPVQADPVDDDNSRGDNVVSVVSNVPTDIDDDD/DKEKEKEAAPPALQSVLVVVLVVVVVVPYHYDYDHDDDDDDDDCVPDAPPDPRRVVVVVVVVVCSSNDMWMDIADPVVRKFTFDQVVQADPVDDRNSRGDSVVRVVSHVPTDIDDDDD/DWEKEKEAAPPAQQSVLVVVLCVVVVVPHPYDYDHDDDDDDPDVCVVVVVVVVCRRNDIWMFIADPVVRKWTFDQVVQADVPDDDSSRGDRVSNVCSVVVTDIDHDD

Organism: Vaccinia virus (strain Western Reserve) (NCBI:txid10254)

Radius of gyration: 24.75 Å; Cα contacts (8 Å, |Δi|>4): 483; chains: 3; bounding box: 60×57×55 Å

B-factor: mean 34.73, std 6.94, range [18.26, 76.0]

CATH classification: 3.40.30.10

InterPro domains:
  IPR008554 Glutaredoxin-like [PF05768] (5-112)
  IPR036249 Thioredoxin-like superfamily [SSF52833] (2-35)